Protein AF-A0A3B0PNK1-F1 (afdb_monomer_lite)

Radius of gyration: 45.75 Å; chains: 1; bounding box: 101×75×103 Å

Sequence (282 aa):
MKKIKSFLLSNLAALGIIPIAIAASCSKQPVENNQKDKTDSNKKDTKDPSNDLDTTSPSTPIPGTQGTPGANGSRNNNPEVNGEEVKKFIANKSFDQLFKIKNQTFNNTIETSSISANEFTNKLSSDELKIESLNDIVKVEFANPIKNSDNQSVTLYVKIAGIETPKQFTLTGFKREQVLDIQPPQKQESEFSLYRKMTQVERYKKDIQDYDPILARNSQPRNLGISDAEKAKFDEKANSLNLPTYDRANLLGMTIPKYDSNGTFLGLDIKTDGETPKGPSW

Foldseek 3Di:
DDDDDDDDDDDDDDDDDDDPPDDDDDDDDDDDDDDDDDDDDDDDDDDDDDDDDDDDDDDDDDDDDDDDDDDDDDPPPPPQQQLVVLCVVCVPDALVRFWFKAQPVPRDTDDQLVAWLVRVQVCLVVVRIDIGTPDPSWDWPHKHWDQDPVSFKIWIFTDTRSDPGTDIHIDGNHHDDPPPPPDPPDPDDDPVNVLVPDDPLVVLVVLCVLCVVVLVVQFDFDDQQADPVVQVVQQVVCVVVVHDRPRVCRSQQHWDWHADPVNHTPDTDGRPPDGRDDDDSD

Organism: NCBI:txid53558

pLDDT: mean 74.68, std 25.14, range [28.14, 97.56]

Secondary structure (DSSP, 8-state):
---------------------------------------------------------PPPPPP-------------------HHHHHHHHTT--STTTEEEEETTT--B--GGGS-HHHHHHHHHTTSEEEEESSSS--EEEEEEEE-TTSS-EEEEEEETT-SSPEEEEE--PPPP-----PPPP-PPPHHHHHHHS-HHHHHHHHHHHHHHHHHHH-PPP-----HHHHHHHHHHHHHTTPPPHHHHHHTT--EEEE-TTS-EEEEE---S-PPP-----

Structure (mmCIF, N/CA/C/O backbone):
data_AF-A0A3B0PNK1-F1
#
_entry.id   AF-A0A3B0PNK1-F1
#
loop_
_atom_site.group_PDB
_atom_site.id
_atom_site.type_symbol
_atom_site.label_atom_id
_atom_site.label_alt_id
_atom_site.label_comp_id
_atom_site.label_asym_id
_atom_site.label_entity_id
_atom_site.label_seq_id
_atom_site.pdbx_PDB_ins_code
_atom_site.Cartn_x
_atom_site.Cartn_y
_atom_site.Cartn_z
_atom_site.occupancy
_atom_site.B_iso_or_equiv
_atom_site.auth_seq_id
_atom_site.auth_comp_id
_atom_site.auth_asym_id
_atom_site.auth_atom_id
_atom_site.pdbx_PDB_model_num
ATOM 1 N N . MET A 1 1 ? -39.319 -42.031 34.413 1.00 43.50 1 MET A N 1
ATOM 2 C CA . MET A 1 1 ? -38.344 -42.235 35.509 1.00 43.50 1 MET A CA 1
ATOM 3 C C . MET A 1 1 ? -37.047 -42.790 34.941 1.00 43.50 1 MET A C 1
ATOM 5 O O . MET A 1 1 ? -37.037 -43.945 34.547 1.00 43.50 1 MET A O 1
ATOM 9 N N . LYS A 1 2 ? -35.972 -41.998 34.882 1.00 41.91 2 LYS A N 1
ATOM 10 C CA . LYS A 1 2 ? -34.587 -42.480 34.739 1.00 41.91 2 LYS A CA 1
ATOM 11 C C . LYS A 1 2 ? -33.688 -41.453 35.431 1.00 41.91 2 LYS A C 1
ATOM 13 O O . LYS A 1 2 ? -33.618 -40.307 35.008 1.00 41.91 2 LYS A O 1
ATOM 18 N N . LYS A 1 3 ? -33.126 -41.858 36.573 1.00 48.16 3 LYS A N 1
ATOM 19 C CA . LYS A 1 3 ? -32.236 -41.065 37.428 1.00 48.16 3 LYS A CA 1
ATOM 20 C C . LYS A 1 3 ? -30.844 -41.056 36.799 1.00 48.16 3 LYS A C 1
ATOM 22 O O . LYS A 1 3 ? -30.310 -42.131 36.540 1.00 48.16 3 LYS A O 1
ATOM 27 N N . ILE A 1 4 ? -30.250 -39.881 36.614 1.00 52.12 4 ILE A N 1
ATOM 28 C CA . ILE A 1 4 ? -28.818 -39.746 36.325 1.00 52.12 4 ILE A CA 1
ATOM 29 C C . ILE A 1 4 ? -28.182 -38.996 37.490 1.00 52.12 4 ILE A C 1
ATOM 31 O O . ILE A 1 4 ? -28.721 -38.015 37.999 1.00 52.12 4 ILE A O 1
ATOM 35 N N . LYS A 1 5 ? -27.101 -39.598 37.982 1.00 48.41 5 LYS A N 1
ATOM 36 C CA . LYS A 1 5 ? -26.433 -39.321 39.246 1.00 48.41 5 LYS A CA 1
ATOM 37 C C . LYS A 1 5 ? -25.590 -38.049 39.153 1.00 48.41 5 LYS A C 1
ATOM 39 O O . LYS A 1 5 ? -24.873 -37.843 38.181 1.00 48.41 5 LYS A O 1
ATOM 44 N N . SER A 1 6 ? -25.682 -37.266 40.222 1.00 41.19 6 SER A N 1
ATOM 45 C CA . SER A 1 6 ? -24.782 -36.182 40.608 1.00 41.19 6 SER A CA 1
ATOM 46 C C . SER A 1 6 ? -23.334 -36.676 40.692 1.00 41.19 6 SER A C 1
ATOM 48 O O . SER A 1 6 ? -23.078 -37.722 41.294 1.00 41.19 6 SER A O 1
ATOM 50 N N . PHE A 1 7 ? -22.406 -35.917 40.108 1.00 45.81 7 PHE A N 1
ATOM 51 C CA . PHE A 1 7 ? -20.974 -36.054 40.345 1.00 45.81 7 PHE A CA 1
ATOM 52 C C . PHE A 1 7 ? -20.464 -34.726 40.911 1.00 45.81 7 PHE A C 1
ATOM 54 O O . PHE A 1 7 ? -20.376 -33.718 40.212 1.00 45.81 7 PHE A O 1
ATOM 61 N N . LEU A 1 8 ? -20.212 -34.737 42.218 1.00 45.31 8 LEU A N 1
ATOM 62 C CA . LEU A 1 8 ? -19.552 -33.681 42.975 1.00 45.31 8 LEU A CA 1
ATOM 63 C C . LEU A 1 8 ? -18.050 -33.735 42.689 1.00 45.31 8 LEU A C 1
ATOM 65 O O . LEU A 1 8 ? -17.419 -34.763 42.922 1.00 45.31 8 LEU A O 1
ATOM 69 N N . LEU A 1 9 ? -17.477 -32.619 42.249 1.00 38.88 9 LEU A N 1
ATOM 70 C CA . LEU A 1 9 ? -16.037 -32.375 42.291 1.00 38.88 9 LEU A CA 1
ATOM 71 C C . LEU A 1 9 ? -15.813 -30.992 42.899 1.00 38.88 9 LEU A C 1
ATOM 73 O O . LEU A 1 9 ? -15.791 -29.962 42.234 1.00 38.88 9 LEU A O 1
ATOM 77 N N . SER A 1 10 ? -15.710 -31.011 44.221 1.00 40.81 10 SER A N 1
ATOM 78 C CA . SER A 1 10 ? -15.165 -29.957 45.060 1.00 40.81 10 SER A CA 1
ATOM 79 C C . SER A 1 10 ? -13.664 -29.830 44.805 1.00 40.81 10 SER A C 1
ATOM 81 O O . SER A 1 10 ? -12.918 -30.749 45.139 1.00 40.81 10 SER A O 1
ATOM 83 N N . ASN A 1 11 ? -13.221 -28.692 44.269 1.00 36.81 11 ASN A N 1
ATOM 84 C CA . ASN A 1 11 ? -11.831 -28.263 44.380 1.00 36.81 11 ASN A CA 1
ATOM 85 C C . ASN A 1 11 ? -11.771 -26.928 45.118 1.00 36.81 11 ASN A C 1
ATOM 87 O O . ASN A 1 11 ? -12.209 -25.884 44.642 1.00 36.81 11 ASN A O 1
ATOM 91 N N . LEU A 1 12 ? -11.252 -27.049 46.332 1.00 39.91 12 LEU A N 1
ATOM 92 C CA . LEU A 1 12 ? -10.865 -26.010 47.259 1.00 39.91 12 LEU A CA 1
ATOM 93 C C . LEU A 1 12 ? -9.585 -25.357 46.710 1.00 39.91 12 LEU A C 1
ATOM 95 O O . LEU A 1 12 ? -8.559 -26.024 46.606 1.00 39.91 12 LEU A O 1
ATOM 99 N N . ALA A 1 13 ? -9.621 -24.071 46.375 1.00 43.03 13 ALA A N 1
ATOM 100 C CA . ALA A 1 13 ? -8.411 -23.282 46.161 1.00 43.03 13 ALA A CA 1
ATOM 101 C C . ALA A 1 13 ? -8.551 -21.974 46.939 1.00 43.03 13 ALA A C 1
ATOM 103 O O . ALA A 1 13 ? -9.171 -21.012 46.495 1.00 43.03 13 ALA A O 1
ATOM 104 N N . ALA A 1 14 ? -8.009 -21.992 48.153 1.00 44.31 14 ALA A N 1
ATOM 105 C CA . ALA A 1 14 ? -7.788 -20.808 48.956 1.00 44.31 14 ALA A CA 1
ATOM 106 C C . ALA A 1 14 ? -6.645 -19.997 48.332 1.00 44.31 14 ALA A C 1
ATOM 108 O O . ALA A 1 14 ? -5.516 -20.479 48.262 1.00 44.31 14 ALA A O 1
ATOM 109 N N . LEU A 1 15 ? -6.925 -18.764 47.912 1.00 38.28 15 LEU A N 1
ATOM 110 C CA . LEU A 1 15 ? -5.901 -17.759 47.644 1.00 38.28 15 LEU A CA 1
ATOM 111 C C . LEU A 1 15 ? -6.278 -16.475 48.380 1.00 38.28 15 LEU A C 1
ATOM 113 O O . LEU A 1 15 ? -7.399 -15.979 48.285 1.00 38.28 15 LEU A O 1
ATOM 117 N N . GLY A 1 16 ? -5.334 -16.030 49.205 1.00 36.16 16 GLY A N 1
ATOM 118 C CA . GLY A 1 16 ? -5.503 -14.997 50.213 1.00 36.16 16 GLY A CA 1
ATOM 119 C C . GLY A 1 16 ? -5.800 -13.621 49.631 1.00 36.16 16 GLY A C 1
ATOM 120 O O . GLY A 1 16 ? -5.189 -13.173 48.664 1.00 36.16 16 GLY A O 1
ATOM 121 N N . ILE A 1 17 ? -6.728 -12.939 50.292 1.00 37.03 17 ILE A N 1
ATOM 122 C CA . ILE A 1 17 ? -7.047 -11.532 50.086 1.00 37.03 17 ILE A CA 1
ATOM 123 C C . ILE A 1 17 ? -5.959 -10.711 50.786 1.00 37.03 17 ILE A C 1
ATOM 125 O O . ILE A 1 17 ? -5.853 -10.747 52.011 1.00 37.03 17 ILE A O 1
ATOM 129 N N . ILE A 1 18 ? -5.164 -9.959 50.024 1.00 40.06 18 ILE A N 1
ATOM 130 C CA . ILE A 1 18 ? -4.380 -8.842 50.564 1.00 40.06 18 ILE A CA 1
ATOM 131 C C . ILE A 1 18 ? -5.276 -7.598 50.477 1.00 40.06 18 ILE A C 1
ATOM 133 O O . ILE A 1 18 ? -5.617 -7.188 49.365 1.00 40.06 18 ILE A O 1
ATOM 137 N N . PRO A 1 19 ? -5.678 -6.973 51.596 1.00 41.44 19 PRO A N 1
ATOM 138 C CA . PRO A 1 19 ? -6.368 -5.695 51.540 1.00 41.44 19 PRO A CA 1
ATOM 139 C C . PRO A 1 19 ? -5.357 -4.590 51.210 1.00 41.44 19 PRO A C 1
ATOM 141 O O . PRO A 1 19 ? -4.544 -4.202 52.047 1.00 41.44 19 PRO A O 1
ATOM 144 N N . ILE A 1 20 ? -5.414 -4.057 49.989 1.00 40.38 20 ILE A N 1
ATOM 145 C CA . ILE A 1 20 ? -4.770 -2.780 49.667 1.00 40.38 20 ILE A CA 1
ATOM 146 C C . ILE A 1 20 ? -5.701 -1.677 50.174 1.00 40.38 20 ILE A C 1
ATOM 148 O O . ILE A 1 20 ? -6.676 -1.306 49.523 1.00 40.38 20 ILE A O 1
ATOM 152 N N . ALA A 1 21 ? -5.408 -1.169 51.368 1.00 37.78 21 ALA A N 1
ATOM 153 C CA . ALA A 1 21 ? -5.984 0.072 51.858 1.00 37.78 21 ALA A CA 1
ATOM 154 C C . ALA A 1 21 ? -5.357 1.242 51.083 1.00 37.78 21 ALA A C 1
ATOM 156 O O . ALA A 1 21 ? -4.205 1.606 51.315 1.00 37.78 21 ALA A O 1
ATOM 157 N N . ILE A 1 22 ? -6.104 1.834 50.150 1.00 43.50 22 ILE A N 1
ATOM 158 C CA . ILE A 1 22 ? -5.719 3.102 49.522 1.00 43.50 22 ILE A CA 1
ATOM 159 C C . ILE A 1 22 ? -6.210 4.224 50.439 1.00 43.50 22 ILE A C 1
ATOM 161 O O . ILE A 1 22 ? -7.379 4.606 50.413 1.00 43.50 22 ILE A O 1
ATOM 165 N N . ALA A 1 23 ? -5.310 4.738 51.275 1.00 37.94 23 ALA A N 1
ATOM 166 C CA . ALA A 1 23 ? -5.520 5.995 51.977 1.00 37.94 23 ALA A CA 1
ATOM 167 C C . ALA A 1 23 ? -5.380 7.148 50.970 1.00 37.94 23 ALA A C 1
ATOM 169 O O . ALA A 1 23 ? -4.288 7.442 50.485 1.00 37.94 23 ALA A O 1
ATOM 170 N N . ALA A 1 24 ? -6.493 7.802 50.642 1.00 40.56 24 ALA A N 1
ATOM 171 C CA . ALA A 1 24 ? -6.484 9.063 49.916 1.00 40.56 24 ALA A CA 1
ATOM 172 C C . ALA A 1 24 ? -6.058 10.188 50.874 1.00 40.56 24 ALA A C 1
ATOM 174 O O . ALA A 1 24 ? -6.840 10.611 51.723 1.00 40.56 24 ALA A O 1
ATOM 175 N N . SER A 1 25 ? -4.823 10.677 50.740 1.00 34.12 25 SER A N 1
ATOM 176 C CA . SER A 1 25 ? -4.403 11.947 51.338 1.00 34.12 25 SER A CA 1
ATOM 177 C C . SER A 1 25 ? -4.329 13.006 50.244 1.00 34.12 25 SER A C 1
ATOM 179 O O . SER A 1 25 ? -3.385 13.060 49.457 1.00 34.12 25 SER A O 1
ATOM 181 N N . CYS A 1 26 ? -5.366 13.839 50.171 1.00 41.16 26 CYS A N 1
ATOM 182 C CA . CYS A 1 26 ? -5.331 15.094 49.437 1.00 41.16 26 CYS A CA 1
ATOM 183 C C . CYS A 1 26 ? -4.605 16.142 50.286 1.00 41.16 26 CYS A C 1
ATOM 185 O O . CYS A 1 26 ? -5.224 16.797 51.120 1.00 41.16 26 CYS A O 1
ATOM 187 N N . SER A 1 27 ? -3.318 16.364 50.032 1.00 36.50 27 SER A N 1
ATOM 188 C CA . SER A 1 27 ? -2.653 17.609 50.422 1.00 36.50 27 SER A CA 1
ATOM 189 C C . SER A 1 27 ? -2.421 18.456 49.175 1.00 36.50 27 SER A C 1
ATOM 191 O O . SER A 1 27 ? -1.533 18.184 48.370 1.00 36.50 27 SER A O 1
ATOM 193 N N . LYS A 1 28 ? -3.265 19.482 49.016 1.00 48.97 28 LYS A N 1
ATOM 194 C CA . LYS A 1 28 ? -3.040 20.605 48.103 1.00 48.97 28 LYS A CA 1
ATOM 195 C C . LYS A 1 28 ? -1.733 21.297 48.497 1.00 48.97 28 LYS A C 1
ATOM 197 O O . LYS A 1 28 ? -1.610 21.730 49.640 1.00 48.97 28 LYS A O 1
ATOM 202 N N . GLN A 1 29 ? -0.820 21.483 47.549 1.00 35.66 29 GLN A N 1
ATOM 203 C CA . GLN A 1 29 ? 0.150 22.574 47.613 1.00 35.66 29 GLN A CA 1
ATOM 204 C C . GLN A 1 29 ? 0.141 23.369 46.302 1.00 35.66 29 GLN A C 1
ATOM 206 O O . GLN A 1 29 ? -0.156 22.794 45.251 1.00 35.66 29 GLN A O 1
ATOM 211 N N . PRO A 1 30 ? 0.368 24.694 46.366 1.00 40.59 30 PRO A N 1
ATOM 212 C CA . PRO A 1 30 ? 0.142 25.606 45.259 1.00 40.59 30 PRO A CA 1
ATOM 213 C C . PRO A 1 30 ? 1.340 25.640 44.309 1.00 40.59 30 PRO A C 1
ATOM 215 O O . PRO A 1 30 ? 2.485 25.450 44.709 1.00 40.59 30 PRO A O 1
ATOM 218 N N . VAL A 1 31 ? 1.040 25.930 43.047 1.00 36.94 31 VAL A N 1
ATOM 219 C CA . VAL A 1 31 ? 2.006 26.214 41.987 1.00 36.94 31 VAL A CA 1
ATOM 220 C C . VAL A 1 31 ? 2.605 27.600 42.225 1.00 36.94 31 VAL A C 1
ATOM 222 O O . VAL A 1 31 ? 1.872 28.588 42.235 1.00 36.94 31 VAL A O 1
ATOM 225 N N . GLU A 1 32 ? 3.926 27.673 42.376 1.00 31.42 32 GLU A N 1
ATOM 226 C CA . GLU A 1 32 ? 4.687 28.920 42.346 1.00 31.42 32 GLU A CA 1
ATOM 227 C C . GLU A 1 32 ? 5.563 28.937 41.085 1.00 31.42 32 GLU A C 1
ATOM 229 O O . GLU A 1 32 ? 6.420 28.078 40.873 1.00 31.42 32 GLU A O 1
ATOM 234 N N . ASN A 1 33 ? 5.279 29.903 40.212 1.00 40.22 33 ASN A N 1
ATOM 235 C CA . ASN A 1 33 ? 6.073 30.245 39.036 1.00 40.22 33 ASN A CA 1
ATOM 236 C C . ASN A 1 33 ? 7.412 30.850 39.462 1.00 40.22 33 ASN A C 1
ATOM 238 O O . ASN A 1 33 ? 7.415 31.736 40.309 1.00 40.22 33 ASN A O 1
ATOM 242 N N . ASN A 1 34 ? 8.504 30.514 38.768 1.00 33.06 34 ASN A N 1
ATOM 243 C CA . ASN A 1 34 ? 9.559 31.487 38.471 1.00 33.06 34 ASN A CA 1
ATOM 244 C C . ASN A 1 34 ? 10.405 31.076 37.255 1.00 33.06 34 ASN A C 1
ATOM 246 O O . ASN A 1 34 ? 10.950 29.977 37.182 1.00 33.06 34 ASN A O 1
ATOM 250 N N . GLN A 1 35 ? 10.514 32.017 36.314 1.00 39.00 35 GLN A N 1
ATOM 251 C CA . GLN A 1 35 ? 11.471 32.051 35.209 1.00 39.00 35 GLN A CA 1
ATOM 252 C C . GLN A 1 35 ? 12.915 32.153 35.722 1.00 39.00 35 GLN A C 1
ATOM 254 O O . GLN A 1 35 ? 13.173 32.901 36.666 1.00 39.00 35 GLN A O 1
ATOM 259 N N . LYS A 1 36 ? 13.869 31.556 34.991 1.00 33.34 36 LYS A N 1
ATOM 260 C CA . LYS A 1 36 ? 15.107 32.247 34.582 1.00 33.34 36 LYS A CA 1
ATOM 261 C C . LYS A 1 36 ? 15.896 31.483 33.515 1.00 33.34 36 LYS A C 1
ATOM 263 O O . LYS A 1 36 ? 16.137 30.288 33.635 1.00 33.34 36 LYS A O 1
ATOM 268 N N . ASP A 1 37 ? 16.312 32.256 32.516 1.00 35.06 37 ASP A N 1
ATOM 269 C CA . ASP A 1 37 ? 17.359 31.996 31.528 1.00 35.06 37 ASP A CA 1
ATOM 270 C C . ASP A 1 37 ? 18.631 31.356 32.106 1.00 35.06 37 ASP A C 1
ATOM 272 O O . ASP A 1 37 ? 19.115 31.792 33.155 1.00 35.06 37 ASP A O 1
ATOM 276 N N . LYS A 1 38 ? 19.255 30.451 31.335 1.00 34.12 38 LYS A N 1
ATOM 277 C CA . LYS A 1 38 ? 20.575 30.682 30.704 1.00 34.12 38 LYS A CA 1
ATOM 278 C C . LYS A 1 38 ? 21.088 29.463 29.918 1.00 34.12 38 LYS A C 1
ATOM 280 O O . LYS A 1 38 ? 21.244 28.373 30.452 1.00 34.12 38 LYS A O 1
ATOM 285 N N . THR A 1 39 ? 21.335 29.732 28.641 1.00 29.86 39 THR A N 1
ATOM 286 C CA . THR A 1 39 ? 22.514 29.428 27.812 1.00 29.86 39 THR A CA 1
ATOM 287 C C . THR A 1 39 ? 23.518 28.335 28.227 1.00 29.86 39 THR A C 1
ATOM 289 O O . THR A 1 39 ? 24.185 28.429 29.251 1.00 29.86 39 THR A O 1
ATOM 292 N N . ASP A 1 40 ? 23.717 27.435 27.258 1.00 33.94 40 ASP A N 1
ATOM 293 C CA . ASP A 1 40 ? 24.977 26.964 26.667 1.00 33.94 40 ASP A CA 1
ATOM 294 C C . ASP A 1 40 ? 26.003 26.093 27.420 1.00 33.94 40 ASP A C 1
ATOM 296 O O . ASP A 1 40 ? 26.571 26.437 28.451 1.00 33.94 40 ASP A O 1
ATOM 300 N N . SER A 1 41 ? 26.408 25.075 26.646 1.00 30.09 41 SER A N 1
ATOM 301 C CA . SER A 1 41 ? 27.728 24.440 26.549 1.00 30.09 41 SER A CA 1
ATOM 302 C C . SER A 1 41 ? 28.022 23.173 27.358 1.00 30.09 41 SER A C 1
ATOM 304 O O . SER A 1 41 ? 28.194 23.182 28.571 1.00 30.09 41 SER A O 1
ATOM 306 N N . ASN A 1 42 ? 28.326 22.146 26.558 1.00 30.69 42 ASN A N 1
ATOM 307 C CA . ASN A 1 42 ? 29.463 21.223 26.639 1.00 30.69 42 ASN A CA 1
ATOM 308 C C . ASN A 1 42 ? 29.208 19.746 26.987 1.00 30.69 42 ASN A C 1
ATOM 310 O O . ASN A 1 42 ? 29.084 19.342 28.136 1.00 30.69 42 ASN A O 1
ATOM 314 N N . LYS A 1 43 ? 29.369 18.956 25.914 1.00 32.06 43 LYS A N 1
ATOM 315 C CA . LYS A 1 43 ? 30.435 17.957 25.740 1.00 32.06 43 LYS A CA 1
ATOM 316 C C . LYS A 1 43 ? 30.314 16.670 26.553 1.00 32.06 43 LYS A C 1
ATOM 318 O O . LYS A 1 43 ? 30.644 16.611 27.734 1.00 32.06 43 LYS A O 1
ATOM 323 N N . LYS A 1 44 ? 30.042 15.580 25.831 1.00 31.52 44 LYS A N 1
ATOM 324 C CA . LYS A 1 44 ? 30.615 14.279 26.170 1.00 31.52 44 LYS A CA 1
ATOM 325 C C . LYS A 1 44 ? 30.916 13.471 24.910 1.00 31.52 44 LYS A C 1
ATOM 327 O O . LYS A 1 44 ? 30.021 12.938 24.267 1.00 31.52 44 LYS A O 1
ATOM 332 N N . ASP A 1 45 ? 32.206 13.419 24.596 1.00 36.09 45 ASP A N 1
ATOM 333 C CA . ASP A 1 45 ? 32.826 12.441 23.711 1.00 36.09 45 ASP A CA 1
ATOM 334 C C . ASP A 1 45 ? 32.668 11.032 24.294 1.00 36.09 45 ASP A C 1
ATOM 336 O O . ASP A 1 45 ? 32.906 10.828 25.488 1.00 36.09 45 ASP A O 1
ATOM 340 N N . THR A 1 46 ? 32.374 10.035 23.456 1.00 34.00 46 THR A N 1
ATOM 341 C CA . THR A 1 46 ? 32.878 8.665 23.649 1.00 34.00 46 THR A CA 1
ATOM 342 C C . THR A 1 46 ? 33.006 7.939 22.299 1.00 34.00 46 THR A C 1
ATOM 344 O O . THR A 1 46 ? 32.010 7.568 21.696 1.00 34.00 46 THR A O 1
ATOM 347 N N . LYS A 1 47 ? 34.265 7.817 21.852 1.00 31.36 47 LYS A N 1
ATOM 348 C CA . LYS A 1 47 ? 34.948 6.748 21.085 1.00 31.36 47 LYS A CA 1
ATOM 349 C C . LYS A 1 47 ? 34.127 5.749 20.231 1.00 31.36 47 LYS A C 1
ATOM 351 O O . LYS A 1 47 ? 33.386 4.958 20.799 1.00 31.36 47 LYS A O 1
ATOM 356 N N . ASP A 1 48 ? 34.397 5.781 18.911 1.00 30.19 48 ASP A N 1
ATOM 357 C CA . ASP A 1 48 ? 34.984 4.748 17.996 1.00 30.19 48 ASP A CA 1
ATOM 358 C C . ASP A 1 48 ? 34.631 3.243 18.181 1.00 30.19 48 ASP A C 1
ATOM 360 O O . ASP A 1 48 ? 34.439 2.841 19.328 1.00 30.19 48 ASP A O 1
ATOM 364 N N . PRO A 1 49 ? 34.694 2.346 17.151 1.00 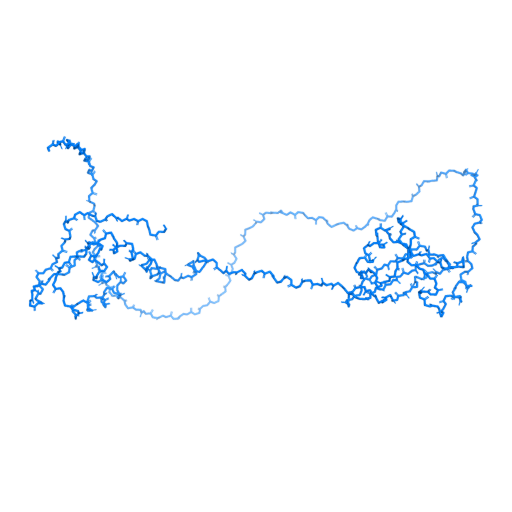40.00 49 PRO A N 1
ATOM 365 C CA . PRO A 1 49 ? 35.395 2.493 15.859 1.00 40.00 49 PRO A CA 1
ATOM 366 C C . PRO A 1 49 ? 34.762 1.832 14.599 1.00 40.00 49 PRO A C 1
ATOM 368 O O . PRO A 1 49 ? 33.760 1.125 14.665 1.00 40.00 49 PRO A O 1
ATOM 371 N N . SER A 1 50 ? 35.486 1.970 13.475 1.00 29.30 50 SER A N 1
ATOM 372 C CA . SER A 1 50 ? 35.596 1.010 12.353 1.00 29.30 50 SER A CA 1
ATOM 373 C C . SER A 1 50 ? 34.587 1.124 11.201 1.00 29.30 50 SER A C 1
ATOM 375 O O . SER A 1 50 ? 33.469 0.625 11.276 1.00 29.30 50 SER A O 1
ATOM 377 N N . ASN A 1 51 ? 35.028 1.653 10.057 1.00 32.03 51 ASN A N 1
ATOM 378 C CA . ASN A 1 51 ? 35.457 0.780 8.957 1.00 32.03 51 ASN A CA 1
ATOM 379 C C . ASN A 1 51 ? 36.043 1.573 7.786 1.00 32.03 51 ASN A C 1
ATOM 381 O O . ASN A 1 51 ? 35.456 2.539 7.301 1.00 32.03 51 ASN A O 1
ATOM 385 N N . ASP A 1 52 ? 37.191 1.069 7.347 1.00 29.94 52 ASP A N 1
ATOM 386 C CA . ASP A 1 52 ? 37.856 1.311 6.077 1.00 29.94 52 ASP A CA 1
ATOM 387 C C . ASP A 1 52 ? 36.897 1.355 4.884 1.00 29.94 52 ASP A C 1
ATOM 389 O O . ASP A 1 52 ? 36.042 0.481 4.725 1.00 29.94 52 ASP A O 1
ATOM 393 N N . LEU A 1 53 ? 37.149 2.290 3.969 1.00 33.19 53 LEU A N 1
ATOM 394 C CA . LEU A 1 53 ? 37.230 1.942 2.555 1.00 33.19 53 LEU A CA 1
ATOM 395 C C . LEU A 1 53 ? 38.157 2.920 1.834 1.00 33.19 53 LEU A C 1
ATOM 397 O O . LEU A 1 53 ? 37.895 4.111 1.678 1.00 33.19 53 LEU A O 1
ATOM 401 N N . ASP A 1 54 ? 39.281 2.319 1.480 1.00 29.62 54 ASP A N 1
ATOM 402 C CA . ASP A 1 54 ? 40.476 2.817 0.836 1.00 29.62 54 ASP A CA 1
ATOM 403 C C . ASP A 1 54 ? 40.186 3.457 -0.530 1.00 29.62 54 ASP A C 1
ATOM 405 O O . ASP A 1 54 ? 39.505 2.899 -1.395 1.00 29.62 54 ASP A O 1
ATOM 409 N N . THR A 1 55 ? 40.728 4.655 -0.710 1.00 29.92 55 THR A N 1
ATOM 410 C CA . THR A 1 55 ? 40.763 5.412 -1.956 1.00 29.92 55 THR A CA 1
ATOM 411 C C . THR A 1 55 ? 42.063 5.106 -2.687 1.00 29.92 55 THR A C 1
ATOM 413 O O . THR A 1 55 ? 43.119 5.581 -2.273 1.00 29.92 55 THR A O 1
ATOM 416 N N . THR A 1 56 ? 42.005 4.423 -3.830 1.00 31.19 56 THR A N 1
ATOM 417 C CA . THR A 1 56 ? 43.134 4.402 -4.773 1.00 31.19 56 THR A CA 1
ATOM 418 C C . THR A 1 56 ? 42.685 4.756 -6.190 1.00 31.19 56 THR A C 1
ATOM 420 O O . THR A 1 56 ? 41.999 4.006 -6.878 1.00 31.19 56 THR A O 1
ATOM 423 N N . SER A 1 57 ? 43.108 5.944 -6.621 1.00 30.08 57 SER A N 1
ATOM 424 C CA . SER A 1 57 ? 43.294 6.308 -8.030 1.00 30.08 57 SER A CA 1
ATOM 425 C C . SER A 1 57 ? 44.775 6.078 -8.415 1.00 30.08 57 SER A C 1
ATOM 427 O O . SER A 1 57 ? 45.589 5.706 -7.572 1.00 30.08 57 SER A O 1
ATOM 429 N N . PRO A 1 58 ? 45.164 6.345 -9.669 1.00 31.58 58 PRO A N 1
ATOM 430 C CA . PRO A 1 58 ? 45.494 5.385 -10.716 1.00 31.58 58 PRO A CA 1
ATOM 431 C C . PRO A 1 58 ? 47.000 5.060 -10.810 1.00 31.58 58 PRO A C 1
ATOM 433 O O . PRO A 1 58 ? 47.854 5.918 -10.593 1.00 31.58 58 PRO A O 1
ATOM 436 N N . SER A 1 59 ? 47.349 3.843 -11.231 1.00 30.83 59 SER A N 1
ATOM 437 C CA . SER A 1 59 ? 48.734 3.482 -11.568 1.00 30.83 59 SER A CA 1
ATOM 438 C C . SER A 1 59 ? 49.030 3.763 -13.044 1.00 30.83 59 SER A C 1
ATOM 440 O O . SER A 1 59 ? 48.355 3.257 -13.939 1.00 30.83 59 SER A O 1
ATOM 442 N N . THR A 1 60 ? 50.058 4.568 -13.291 1.00 33.16 60 THR A N 1
ATOM 443 C CA . THR A 1 60 ? 50.714 4.791 -14.586 1.00 33.16 60 THR A CA 1
ATOM 444 C C . THR A 1 60 ? 51.472 3.541 -15.082 1.00 33.16 60 THR A C 1
ATOM 446 O O . THR A 1 60 ? 51.784 2.650 -14.290 1.00 33.16 60 THR A O 1
ATOM 449 N N . PRO A 1 61 ? 51.755 3.446 -16.398 1.00 32.06 61 PRO A N 1
ATOM 450 C CA . PRO A 1 61 ? 52.113 2.198 -17.074 1.00 32.06 61 PRO A CA 1
ATOM 451 C C . PRO A 1 61 ? 53.584 1.791 -16.897 1.00 32.06 61 PRO A C 1
ATOM 453 O O . PRO A 1 61 ? 54.486 2.627 -16.932 1.00 32.06 61 PRO A O 1
ATOM 456 N N . ILE A 1 62 ? 53.818 0.479 -16.799 1.00 32.97 62 ILE A N 1
ATOM 457 C CA . ILE A 1 62 ? 55.148 -0.146 -16.840 1.00 32.97 62 ILE A CA 1
ATOM 458 C C . ILE A 1 62 ? 55.550 -0.368 -18.314 1.00 32.97 62 ILE A C 1
ATOM 460 O O . ILE A 1 62 ? 54.801 -1.024 -19.043 1.00 32.97 62 ILE A O 1
ATOM 464 N N . PRO A 1 63 ? 56.713 0.126 -18.780 1.00 33.59 63 PRO A N 1
ATOM 465 C CA . PRO A 1 63 ? 57.232 -0.160 -20.111 1.00 33.59 63 PRO A CA 1
ATOM 466 C C . PRO A 1 63 ? 58.106 -1.424 -20.150 1.00 33.59 63 PRO A C 1
ATOM 468 O O . PRO A 1 63 ? 59.017 -1.586 -19.344 1.00 33.59 63 PRO A O 1
ATOM 471 N N . GLY A 1 64 ? 57.902 -2.232 -21.197 1.00 28.14 64 GLY A N 1
ATOM 472 C CA . GLY A 1 64 ? 58.967 -2.992 -21.856 1.00 28.14 64 GLY A CA 1
ATOM 473 C C . GLY A 1 64 ? 58.988 -4.504 -21.631 1.00 28.14 64 GLY A C 1
ATOM 474 O O . GLY A 1 64 ? 59.472 -4.988 -20.615 1.00 28.14 64 GLY A O 1
ATOM 475 N N . THR A 1 65 ? 58.642 -5.267 -22.671 1.00 31.19 65 THR A N 1
ATOM 476 C CA . THR A 1 65 ? 59.458 -6.433 -23.054 1.00 31.19 65 THR A CA 1
ATOM 477 C C . THR A 1 65 ? 59.355 -6.673 -24.561 1.00 31.19 65 THR A C 1
ATOM 479 O O . THR A 1 65 ? 58.276 -6.893 -25.105 1.00 31.19 65 THR A O 1
ATOM 482 N N . GLN A 1 66 ? 60.501 -6.570 -25.235 1.00 33.16 66 GLN A N 1
ATOM 483 C CA . GLN A 1 66 ? 60.699 -6.897 -26.644 1.00 33.16 66 GLN A CA 1
ATOM 484 C C . GLN A 1 66 ? 60.590 -8.413 -26.854 1.00 33.16 66 GLN A C 1
ATOM 486 O O . GLN A 1 66 ? 61.273 -9.184 -26.184 1.00 33.16 66 GLN A O 1
ATOM 491 N N . GLY A 1 67 ? 59.778 -8.813 -27.831 1.00 33.44 67 GLY A N 1
ATOM 492 C CA . GLY A 1 67 ? 59.744 -10.147 -28.425 1.00 33.44 67 GLY A CA 1
ATOM 493 C C . GLY A 1 67 ? 59.816 -10.019 -29.949 1.00 33.44 67 GLY A C 1
ATOM 494 O O . GLY A 1 67 ? 59.211 -9.126 -30.532 1.00 33.44 67 GLY A O 1
ATOM 495 N N . THR A 1 68 ? 60.635 -10.864 -30.555 1.00 32.62 68 THR A N 1
ATOM 496 C CA . THR A 1 68 ? 61.205 -10.837 -31.910 1.00 32.62 68 THR A CA 1
ATOM 497 C C . THR A 1 68 ? 60.220 -11.055 -33.079 1.00 32.62 68 THR A C 1
ATOM 499 O O . THR A 1 68 ? 59.102 -11.527 -32.880 1.00 32.62 68 THR A O 1
ATOM 502 N N . PRO A 1 69 ? 60.634 -10.718 -34.324 1.00 37.06 69 PRO A N 1
ATOM 503 C CA . PRO A 1 69 ? 59.763 -10.638 -35.495 1.00 37.06 69 PRO A CA 1
ATOM 504 C C . PRO A 1 69 ? 59.534 -12.003 -36.162 1.00 37.06 69 PRO A C 1
ATOM 506 O O . PRO A 1 69 ? 60.481 -12.695 -36.532 1.00 37.06 69 PRO A O 1
ATOM 509 N N . GLY A 1 70 ? 58.265 -12.349 -36.379 1.00 32.69 70 GLY A N 1
ATOM 510 C CA . GLY A 1 70 ? 57.832 -13.496 -37.176 1.00 32.69 70 GLY A CA 1
ATOM 511 C C . GLY A 1 70 ? 56.864 -13.049 -38.265 1.00 32.69 70 GLY A C 1
ATOM 512 O O . GLY A 1 70 ? 55.691 -12.805 -38.006 1.00 32.69 70 GLY A O 1
ATOM 513 N N . ALA A 1 71 ? 57.379 -12.914 -39.484 1.00 36.97 71 ALA A N 1
ATOM 514 C CA . ALA A 1 71 ? 56.610 -12.655 -40.689 1.00 36.97 71 ALA A CA 1
ATOM 515 C C . ALA A 1 71 ? 55.945 -13.945 -41.190 1.00 36.97 71 ALA A C 1
ATOM 517 O O . ALA A 1 71 ? 56.651 -14.898 -41.507 1.00 36.97 71 ALA A O 1
ATOM 518 N N . ASN A 1 72 ? 54.615 -13.961 -41.308 1.00 35.97 72 ASN A N 1
ATOM 519 C CA . ASN A 1 72 ? 53.904 -14.339 -42.536 1.00 35.97 72 ASN A CA 1
ATOM 520 C C . ASN A 1 72 ? 52.389 -14.355 -42.319 1.00 35.97 72 ASN A C 1
ATOM 522 O O . ASN A 1 72 ? 51.901 -14.956 -41.368 1.00 35.97 72 ASN A O 1
ATOM 526 N N . GLY A 1 73 ? 51.658 -13.811 -43.293 1.00 32.41 73 GLY A N 1
ATOM 527 C CA . GLY A 1 73 ? 50.317 -14.297 -43.607 1.00 32.41 73 GLY A CA 1
ATOM 528 C C . GLY A 1 73 ? 49.198 -13.267 -43.532 1.00 32.41 73 GLY A C 1
ATOM 529 O O . GLY A 1 73 ? 48.687 -12.964 -42.466 1.00 32.41 73 GLY A O 1
ATOM 530 N N . SER A 1 74 ? 48.732 -12.873 -44.715 1.00 34.44 74 SER A N 1
ATOM 531 C CA . SER A 1 74 ? 47.411 -12.296 -44.979 1.00 34.44 74 SER A CA 1
ATOM 532 C C . SER A 1 74 ? 47.205 -10.815 -44.641 1.00 34.44 74 SER A C 1
ATOM 534 O O . SER A 1 74 ? 46.474 -10.436 -43.727 1.00 34.44 74 SER A O 1
ATOM 536 N N . ARG A 1 75 ? 47.754 -9.941 -45.499 1.00 37.28 75 ARG A N 1
ATOM 537 C CA . ARG A 1 75 ? 47.065 -8.682 -45.814 1.00 37.28 75 ARG A CA 1
ATOM 538 C C . ARG A 1 75 ? 45.744 -9.045 -46.490 1.00 37.28 75 ARG A C 1
ATOM 540 O O . ARG A 1 75 ? 45.706 -9.287 -47.694 1.00 37.28 75 ARG A O 1
ATOM 547 N N . ASN A 1 76 ? 44.667 -9.074 -45.712 1.00 36.19 76 ASN A N 1
ATOM 548 C CA . ASN A 1 76 ? 43.338 -8.859 -46.262 1.00 36.19 76 ASN A CA 1
ATOM 549 C C . ASN A 1 76 ? 43.350 -7.460 -46.882 1.00 36.19 76 ASN A C 1
ATOM 551 O O . ASN A 1 76 ? 43.259 -6.462 -46.172 1.00 36.19 76 ASN A O 1
ATOM 555 N N . ASN A 1 77 ? 43.490 -7.392 -48.206 1.00 39.47 77 ASN A N 1
ATOM 556 C CA . ASN A 1 77 ? 43.176 -6.200 -48.983 1.00 39.47 77 ASN A CA 1
ATOM 557 C C . ASN A 1 77 ? 41.656 -6.004 -48.933 1.00 39.47 77 ASN A C 1
ATOM 559 O O . ASN A 1 77 ? 40.949 -6.254 -49.906 1.00 39.47 77 ASN A O 1
ATOM 563 N N . ASN A 1 78 ? 41.135 -5.620 -47.769 1.00 48.16 78 ASN A N 1
ATOM 564 C CA . ASN A 1 78 ? 39.828 -5.000 -47.704 1.00 48.16 78 ASN A CA 1
ATOM 565 C C . ASN A 1 78 ? 40.045 -3.605 -48.309 1.00 48.16 78 ASN A C 1
ATOM 567 O O . ASN A 1 78 ? 40.889 -2.878 -47.778 1.00 48.16 78 ASN A O 1
ATOM 571 N N . PRO A 1 79 ? 39.418 -3.255 -49.447 1.00 55.56 79 PRO A N 1
ATOM 572 C CA . PRO A 1 79 ? 39.617 -1.949 -50.058 1.00 55.56 79 PRO A CA 1
ATOM 573 C C . PRO A 1 7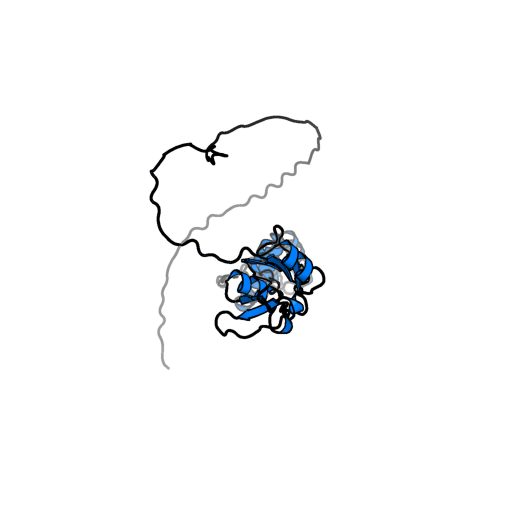9 ? 39.330 -0.880 -49.007 1.00 55.56 79 PRO A C 1
ATOM 575 O O . PRO A 1 79 ? 38.268 -0.887 -48.379 1.00 55.56 79 PRO A O 1
ATOM 578 N N . GLU A 1 80 ? 40.320 -0.024 -48.769 1.00 63.22 80 GLU A N 1
ATOM 579 C CA . GLU A 1 80 ? 40.213 1.088 -47.838 1.00 63.22 80 GLU A CA 1
ATOM 580 C C . GLU A 1 80 ? 39.025 1.946 -48.279 1.00 63.22 80 GLU A C 1
ATOM 582 O O . GLU A 1 80 ? 38.974 2.444 -49.405 1.00 63.22 80 GLU A O 1
ATOM 587 N N . VAL A 1 81 ? 38.001 2.014 -47.429 1.00 71.00 81 VAL A N 1
ATOM 588 C CA . VAL A 1 81 ? 36.774 2.747 -47.732 1.00 71.00 81 VAL A CA 1
ATOM 589 C C . VAL A 1 81 ? 37.138 4.229 -47.811 1.00 71.00 81 VAL A C 1
ATOM 591 O O . VAL A 1 81 ? 37.560 4.814 -46.815 1.00 71.00 81 VAL A O 1
ATOM 594 N N . ASN A 1 82 ? 36.983 4.840 -48.988 1.00 84.06 82 ASN A N 1
ATOM 595 C CA . ASN A 1 82 ? 37.277 6.255 -49.192 1.00 84.06 82 ASN A CA 1
ATOM 596 C C . ASN A 1 82 ? 36.293 7.121 -48.387 1.00 84.06 82 ASN A C 1
ATOM 598 O O . ASN A 1 82 ? 35.160 7.366 -48.810 1.00 84.06 82 ASN A O 1
ATOM 602 N N . GLY A 1 83 ? 36.731 7.591 -47.217 1.00 86.19 83 GLY A N 1
ATOM 603 C CA . GLY A 1 83 ? 35.892 8.335 -46.280 1.00 86.19 83 GLY A CA 1
ATOM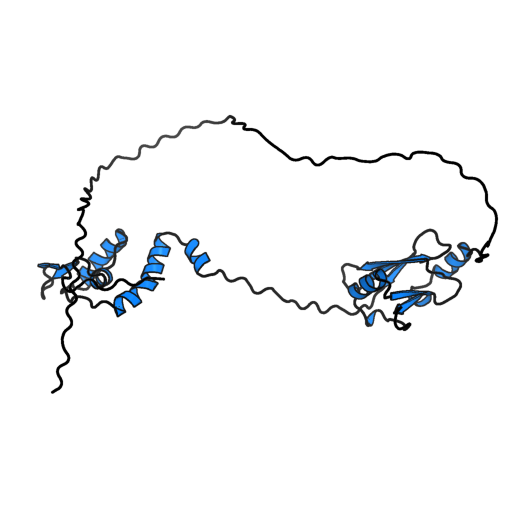 604 C C . GLY A 1 83 ? 35.234 9.581 -46.880 1.00 86.19 83 GLY A C 1
ATOM 605 O O . GLY A 1 83 ? 34.094 9.891 -46.540 1.00 86.19 83 GLY A O 1
ATOM 606 N N . GLU A 1 84 ? 35.888 10.270 -47.819 1.00 88.56 84 GLU A N 1
ATOM 607 C CA . GLU A 1 84 ? 35.331 11.469 -48.465 1.00 88.56 84 GLU A CA 1
ATOM 608 C C . GLU A 1 84 ? 34.169 11.147 -49.414 1.00 88.56 84 GLU A C 1
ATOM 610 O O . GLU A 1 84 ? 33.203 11.910 -49.511 1.00 88.56 84 GLU A O 1
ATOM 615 N N . GLU A 1 85 ? 34.220 9.997 -50.084 1.00 89.50 85 GLU A N 1
ATOM 616 C CA . GLU A 1 85 ? 33.126 9.518 -50.929 1.00 89.50 85 GLU A CA 1
ATOM 617 C C . GLU A 1 85 ? 31.915 9.115 -50.078 1.00 89.50 85 GLU A C 1
ATOM 619 O O . GLU A 1 85 ? 30.789 9.541 -50.356 1.00 89.50 85 GLU A O 1
ATOM 624 N N . VAL A 1 86 ? 32.152 8.396 -48.975 1.00 91.12 86 VAL A N 1
ATOM 625 C CA . VAL A 1 86 ? 31.095 8.013 -48.027 1.00 91.12 86 VAL A CA 1
ATOM 626 C C . VAL A 1 86 ? 30.452 9.248 -47.394 1.00 91.12 86 VAL A C 1
ATOM 628 O O . VAL A 1 86 ? 29.223 9.337 -47.364 1.00 91.12 86 VAL A O 1
ATOM 631 N N . LYS A 1 87 ? 31.242 10.243 -46.954 1.00 91.44 87 LYS A N 1
ATOM 632 C CA . LYS A 1 87 ? 30.728 11.516 -46.405 1.00 91.44 87 LYS A CA 1
ATOM 633 C C . LYS A 1 87 ? 29.781 12.208 -47.382 1.00 91.44 87 LYS A C 1
ATOM 635 O O . LYS A 1 87 ? 28.675 12.591 -46.995 1.00 91.44 87 LYS A O 1
ATOM 640 N N . LYS A 1 88 ? 30.191 12.344 -48.649 1.00 91.75 88 LYS A N 1
ATOM 641 C CA . LYS A 1 88 ? 29.368 12.965 -49.700 1.00 91.75 88 LYS A CA 1
ATOM 642 C C . LYS A 1 88 ? 28.090 12.173 -49.958 1.00 91.75 88 LYS A C 1
ATOM 644 O O . LYS A 1 88 ? 27.024 12.773 -50.075 1.00 91.75 88 LYS A O 1
ATOM 649 N N . PHE A 1 89 ? 28.178 10.843 -49.996 1.00 91.94 89 PHE A N 1
ATOM 650 C CA . PHE A 1 89 ? 27.026 9.979 -50.238 1.00 91.94 89 PHE A CA 1
ATOM 651 C C . PHE A 1 89 ? 25.961 10.097 -49.137 1.00 91.94 89 PHE A C 1
ATOM 653 O O . PHE A 1 89 ? 24.769 10.166 -49.441 1.00 91.94 89 PHE A O 1
ATOM 660 N N . ILE A 1 90 ? 26.368 10.149 -47.863 1.00 93.00 90 ILE A N 1
ATOM 661 C CA . ILE A 1 90 ? 25.429 10.142 -46.731 1.00 93.00 90 ILE A CA 1
ATOM 662 C C . ILE A 1 90 ? 24.876 11.523 -46.363 1.00 93.00 90 ILE A C 1
ATOM 664 O O . ILE A 1 90 ? 23.895 11.572 -45.622 1.00 93.00 90 ILE A O 1
ATOM 668 N N . ALA A 1 91 ? 25.493 12.630 -46.799 1.00 90.62 91 ALA A N 1
ATOM 669 C CA . ALA A 1 91 ? 25.236 13.983 -46.283 1.00 90.62 91 ALA A CA 1
ATOM 670 C C . ALA A 1 91 ? 23.743 14.356 -46.229 1.00 90.62 91 ALA A C 1
ATOM 672 O O . ALA A 1 91 ? 23.270 14.805 -45.188 1.00 90.62 91 ALA A O 1
ATOM 673 N N . ASN A 1 92 ? 22.993 14.049 -47.291 1.00 90.62 92 ASN A N 1
ATOM 674 C CA . ASN A 1 92 ? 21.582 14.427 -47.447 1.00 90.62 92 ASN A CA 1
ATOM 675 C C . ASN A 1 92 ? 20.622 13.230 -47.448 1.00 90.62 92 ASN A C 1
ATOM 677 O O . ASN A 1 92 ? 19.513 13.326 -47.971 1.00 90.62 92 ASN A O 1
ATOM 681 N N . LYS A 1 93 ? 21.054 12.081 -46.919 1.00 94.38 93 LYS A N 1
ATOM 682 C CA . LYS A 1 93 ? 20.222 10.879 -46.849 1.00 94.38 93 LYS A CA 1
ATOM 683 C C . LYS A 1 93 ? 19.680 10.672 -45.438 1.00 94.38 93 LYS A C 1
ATOM 685 O O . LYS A 1 93 ? 20.406 10.808 -44.450 1.00 94.38 93 LYS A O 1
ATOM 690 N N . SER A 1 94 ? 18.399 10.334 -45.375 1.00 94.75 94 SER A N 1
ATOM 691 C CA . SER A 1 94 ? 17.717 9.867 -44.167 1.00 94.75 94 SER A CA 1
ATOM 692 C C . SER A 1 94 ? 18.151 8.444 -43.802 1.00 94.75 94 SER A C 1
ATOM 694 O O . SER A 1 94 ? 18.820 7.766 -44.585 1.00 94.75 94 SER A O 1
ATOM 696 N N . PHE A 1 95 ? 17.767 7.991 -42.607 1.00 95.75 95 PHE A N 1
ATOM 697 C CA . PHE A 1 95 ? 18.073 6.639 -42.146 1.00 95.75 95 PHE A CA 1
ATOM 698 C C . PHE A 1 95 ? 17.519 5.571 -43.102 1.00 95.75 95 PHE A C 1
ATOM 700 O O . PHE A 1 95 ? 18.288 4.740 -43.572 1.00 95.75 95 PHE A O 1
ATOM 707 N N . ASP A 1 96 ? 16.241 5.662 -43.480 1.00 94.94 96 ASP A N 1
ATOM 708 C CA . ASP A 1 96 ? 15.565 4.665 -44.330 1.00 94.94 96 ASP A CA 1
ATOM 709 C C . ASP A 1 96 ? 16.117 4.614 -45.766 1.00 94.94 96 ASP A C 1
ATOM 711 O O . ASP A 1 96 ? 15.927 3.643 -46.492 1.00 94.94 96 ASP A O 1
ATOM 715 N N . GLN A 1 97 ? 16.832 5.658 -46.197 1.00 95.50 97 GLN A N 1
ATOM 716 C CA . GLN A 1 97 ? 17.533 5.686 -47.487 1.00 95.50 97 GLN A CA 1
ATOM 717 C C . GLN A 1 97 ? 18.917 5.028 -47.438 1.00 95.50 97 GLN A C 1
ATOM 719 O O . GLN A 1 97 ? 19.528 4.799 -48.486 1.00 95.50 97 GLN A O 1
ATOM 724 N N . LEU A 1 98 ? 19.448 4.789 -46.241 1.00 95.81 98 LEU A N 1
ATOM 725 C CA . LEU A 1 98 ? 20.793 4.264 -46.013 1.00 95.81 98 LEU A CA 1
ATOM 726 C C . LEU A 1 98 ? 20.769 2.854 -45.436 1.00 95.81 98 LEU A C 1
ATOM 728 O O . LEU A 1 98 ? 21.627 2.039 -45.781 1.00 95.81 98 LEU A O 1
ATOM 732 N N . PHE A 1 99 ? 19.800 2.576 -44.573 1.00 97.12 99 PHE A N 1
ATOM 733 C CA . PHE A 1 99 ? 19.785 1.417 -43.705 1.00 97.12 99 PHE A CA 1
ATOM 734 C C . PHE A 1 99 ? 18.398 0.793 -43.628 1.00 97.12 99 PHE A C 1
ATOM 736 O O . PHE A 1 99 ? 17.382 1.417 -43.919 1.00 97.12 99 PHE A O 1
ATOM 743 N N . LYS A 1 100 ? 18.375 -0.453 -43.170 1.00 96.50 100 LYS A N 1
ATOM 744 C CA . LYS A 1 100 ? 17.178 -1.156 -42.715 1.00 96.50 100 LYS A CA 1
ATOM 745 C C . LYS A 1 100 ? 17.476 -1.865 -41.403 1.00 96.50 100 LYS A C 1
ATOM 747 O O . LYS A 1 100 ? 18.610 -2.278 -41.146 1.00 96.50 100 LYS A O 1
ATOM 752 N N . ILE A 1 101 ? 16.444 -2.038 -40.592 1.00 97.38 101 ILE A N 1
ATOM 753 C CA . ILE A 1 101 ? 16.521 -2.789 -39.342 1.00 97.38 101 ILE A CA 1
ATOM 754 C C . ILE A 1 101 ? 16.149 -4.232 -39.658 1.00 97.38 101 ILE A C 1
ATOM 756 O O . ILE A 1 101 ? 15.094 -4.485 -40.236 1.00 97.38 101 ILE A O 1
ATOM 760 N N . LYS A 1 102 ? 16.999 -5.185 -39.285 1.00 96.50 102 LYS A N 1
ATOM 761 C CA . LYS A 1 102 ? 16.727 -6.613 -39.451 1.00 96.50 102 LYS A CA 1
ATOM 762 C C . LYS A 1 102 ? 16.697 -7.332 -38.123 1.00 96.50 102 LYS A C 1
ATOM 764 O O . LYS A 1 102 ? 17.544 -7.085 -37.273 1.00 96.50 102 LYS A O 1
ATOM 769 N N . ASN A 1 103 ? 15.788 -8.287 -37.996 1.00 95.88 103 ASN A N 1
ATOM 770 C CA . ASN A 1 103 ? 15.892 -9.305 -36.963 1.00 95.88 103 ASN A CA 1
ATOM 771 C C . ASN A 1 103 ? 17.013 -10.288 -37.331 1.00 95.88 103 ASN A C 1
ATOM 773 O O . ASN A 1 103 ? 17.034 -10.802 -38.451 1.00 95.88 103 ASN A O 1
ATOM 777 N N . GLN A 1 104 ? 17.951 -10.538 -36.419 1.00 92.44 104 GLN A N 1
ATOM 778 C CA . GLN A 1 104 ? 19.082 -11.424 -36.699 1.00 92.44 104 GLN A CA 1
ATOM 779 C C . GLN A 1 104 ? 18.656 -12.893 -36.824 1.00 92.44 104 GLN A C 1
ATOM 781 O O . GLN A 1 104 ? 19.158 -13.599 -37.695 1.00 92.44 104 GLN A O 1
ATOM 786 N N . THR A 1 105 ? 17.693 -13.337 -36.013 1.00 92.12 105 THR A N 1
ATOM 787 C CA . THR A 1 105 ? 17.205 -14.723 -35.993 1.00 92.12 105 THR A CA 1
ATOM 788 C C . THR A 1 105 ? 16.402 -15.076 -37.244 1.00 92.12 105 THR A C 1
ATOM 790 O O . THR A 1 105 ? 16.602 -16.135 -37.832 1.00 92.12 105 THR A O 1
ATOM 793 N N . PHE A 1 106 ? 15.495 -14.193 -37.667 1.00 92.38 106 PHE A N 1
ATOM 794 C CA . PHE A 1 106 ? 14.546 -14.466 -38.754 1.00 92.38 106 PHE A CA 1
ATOM 795 C C . PHE A 1 106 ? 14.916 -13.791 -40.084 1.00 92.38 106 PHE A C 1
ATOM 797 O O . PHE A 1 106 ? 14.275 -14.044 -41.103 1.00 92.38 106 PHE A O 1
ATOM 804 N N . ASN A 1 107 ? 15.947 -12.936 -40.096 1.00 92.19 107 ASN A N 1
ATOM 805 C CA . ASN A 1 107 ? 16.453 -12.198 -41.263 1.00 92.19 107 ASN A CA 1
ATOM 806 C C . ASN A 1 107 ? 15.390 -11.367 -42.019 1.00 92.19 107 ASN A C 1
ATOM 808 O O . ASN A 1 107 ? 15.582 -11.009 -43.184 1.00 92.19 107 ASN A O 1
ATOM 812 N N . ASN A 1 108 ? 14.281 -11.023 -41.363 1.00 94.00 108 ASN A N 1
ATOM 813 C CA . ASN A 1 108 ? 13.247 -10.142 -41.895 1.00 94.00 108 ASN A CA 1
ATOM 814 C C . ASN A 1 108 ? 13.482 -8.685 -41.473 1.00 94.00 108 ASN A C 1
ATOM 816 O O . ASN A 1 108 ? 14.111 -8.407 -40.449 1.00 94.00 108 ASN A O 1
ATOM 820 N N . THR A 1 109 ? 12.965 -7.756 -42.277 1.00 96.12 109 THR A N 1
ATOM 821 C CA . THR A 1 109 ? 12.973 -6.323 -41.961 1.00 96.12 109 THR A CA 1
ATOM 822 C C . THR A 1 109 ? 11.952 -6.021 -40.865 1.00 96.12 109 THR A C 1
ATOM 824 O O . THR A 1 109 ? 10.842 -6.553 -40.888 1.00 96.12 109 THR A O 1
ATOM 827 N N . ILE A 1 110 ? 12.334 -5.170 -39.915 1.00 95.88 110 ILE A N 1
ATOM 828 C CA . ILE A 1 110 ? 11.485 -4.700 -38.821 1.00 95.88 110 ILE A CA 1
ATOM 829 C C . ILE A 1 110 ? 11.151 -3.230 -39.056 1.00 95.88 110 ILE A C 1
ATOM 831 O O . ILE A 1 110 ? 12.043 -2.388 -39.124 1.00 95.88 110 ILE A O 1
ATOM 835 N N . GLU A 1 111 ? 9.859 -2.934 -39.139 1.00 95.75 111 GLU A N 1
ATOM 836 C CA . GLU A 1 111 ? 9.346 -1.565 -39.163 1.00 95.75 111 GLU A CA 1
ATOM 837 C C . GLU A 1 111 ? 9.286 -1.013 -37.736 1.00 95.75 111 GLU A C 1
ATOM 839 O O . GLU A 1 111 ? 8.878 -1.729 -36.813 1.00 95.75 111 GLU A O 1
ATOM 844 N N . THR A 1 112 ? 9.624 0.264 -37.534 1.00 94.44 112 THR A N 1
ATOM 845 C CA . THR A 1 112 ? 9.565 0.893 -36.198 1.00 94.44 112 THR A CA 1
ATOM 846 C C . THR A 1 112 ? 8.161 0.810 -35.596 1.00 94.44 112 THR A C 1
ATOM 848 O O . THR A 1 112 ? 8.019 0.554 -34.406 1.00 94.44 112 THR A O 1
ATOM 851 N N . SER A 1 113 ? 7.114 0.878 -36.419 1.00 94.38 113 SER A N 1
ATOM 852 C CA . SER A 1 113 ? 5.706 0.756 -36.007 1.00 94.38 113 SER A CA 1
ATOM 853 C C . SER A 1 113 ? 5.312 -0.598 -35.412 1.00 94.38 113 SER A C 1
ATOM 855 O O . SER A 1 113 ? 4.271 -0.702 -34.759 1.00 94.38 113 SER A O 1
ATOM 857 N N . SER A 1 114 ? 6.131 -1.636 -35.598 1.00 94.12 114 SER A N 1
ATOM 858 C CA . SER A 1 114 ? 5.872 -2.982 -35.074 1.00 94.12 114 SER A CA 1
ATOM 859 C C . SER A 1 114 ? 6.406 -3.211 -33.656 1.00 94.12 114 SER A C 1
ATOM 861 O O . SER A 1 114 ? 5.994 -4.165 -32.995 1.00 94.12 114 SER A O 1
ATOM 863 N N . ILE A 1 115 ? 7.280 -2.328 -33.171 1.00 95.12 115 ILE A N 1
ATOM 864 C CA . ILE A 1 115 ? 8.071 -2.504 -31.951 1.00 95.12 115 ILE A CA 1
ATOM 865 C C . ILE A 1 115 ? 8.037 -1.228 -31.103 1.00 95.12 115 ILE A C 1
ATOM 867 O O . ILE A 1 115 ? 7.903 -0.128 -31.638 1.00 95.12 115 ILE A O 1
ATOM 871 N N . SER A 1 116 ? 8.125 -1.335 -29.775 1.00 95.00 116 SER A N 1
ATOM 872 C CA . SER A 1 116 ? 8.248 -0.130 -28.944 1.00 95.00 116 SER A CA 1
ATOM 873 C C . SER A 1 116 ? 9.661 0.453 -29.002 1.00 95.00 116 SER A C 1
ATOM 875 O O . SER A 1 116 ? 10.626 -0.247 -29.309 1.00 95.00 116 SER A O 1
ATOM 877 N N . ALA A 1 117 ? 9.812 1.736 -28.662 1.00 95.38 117 ALA A N 1
ATOM 878 C CA . ALA A 1 117 ? 11.131 2.369 -28.581 1.00 95.38 117 ALA A CA 1
ATOM 879 C C . ALA A 1 117 ? 12.053 1.642 -27.581 1.00 95.38 117 ALA A C 1
ATOM 881 O O . ALA A 1 117 ? 13.246 1.489 -27.831 1.00 95.38 117 ALA A O 1
ATOM 882 N N . ASN A 1 118 ? 11.482 1.156 -26.475 1.00 94.62 118 ASN A N 1
ATOM 883 C CA . ASN A 1 118 ? 12.187 0.436 -25.416 1.00 94.62 118 ASN A CA 1
ATOM 884 C C . ASN A 1 118 ? 12.596 -0.978 -25.863 1.00 94.62 118 ASN A C 1
ATOM 886 O O . ASN A 1 118 ? 13.716 -1.426 -25.623 1.00 94.62 118 ASN A O 1
ATOM 890 N N . GLU A 1 119 ? 11.698 -1.687 -26.548 1.00 95.06 119 GLU A N 1
ATOM 891 C CA . GLU A 1 119 ? 11.990 -3.008 -27.096 1.00 95.06 119 GLU A CA 1
ATOM 892 C C . GLU A 1 119 ? 13.054 -2.911 -28.200 1.00 95.06 119 GLU A C 1
ATOM 894 O O . GLU A 1 119 ? 13.980 -3.717 -28.220 1.00 95.06 119 GLU A O 1
ATOM 899 N N . PHE A 1 120 ? 12.998 -1.883 -29.055 1.00 97.00 120 PHE A N 1
ATOM 900 C CA . PHE A 1 120 ? 14.031 -1.616 -30.058 1.00 97.00 120 PHE A CA 1
ATOM 901 C C . PHE A 1 120 ? 15.405 -1.376 -29.423 1.00 97.00 120 PHE A C 1
ATOM 903 O O . PHE A 1 120 ? 16.380 -1.995 -29.847 1.00 97.00 120 PHE A O 1
ATOM 910 N N . THR A 1 121 ? 15.499 -0.519 -28.397 1.00 96.38 121 THR A N 1
ATOM 911 C CA . THR A 1 121 ? 16.783 -0.241 -27.733 1.00 96.38 121 THR A CA 1
ATOM 912 C C . THR A 1 121 ? 17.365 -1.486 -27.075 1.00 96.38 121 THR A C 1
ATOM 914 O O . THR A 1 121 ? 18.565 -1.731 -27.196 1.00 96.38 121 THR A O 1
ATOM 917 N N . ASN A 1 122 ? 16.519 -2.298 -26.436 1.00 96.06 122 ASN A N 1
ATOM 918 C CA . ASN A 1 122 ? 16.951 -3.525 -25.774 1.00 96.06 122 ASN A CA 1
ATOM 919 C C . ASN A 1 122 ? 17.422 -4.560 -26.796 1.00 96.06 122 ASN A C 1
ATOM 921 O O . ASN A 1 122 ? 18.531 -5.066 -26.669 1.00 96.06 122 ASN A O 1
ATOM 925 N N . LYS A 1 123 ? 16.623 -4.809 -27.841 1.00 96.75 123 LYS A N 1
ATOM 926 C CA . LYS A 1 123 ? 16.931 -5.814 -28.863 1.00 96.75 123 LYS A CA 1
ATOM 927 C C . LYS A 1 123 ? 18.122 -5.452 -29.742 1.00 96.75 123 LYS A C 1
ATOM 929 O O . LYS A 1 123 ? 18.826 -6.338 -30.209 1.00 96.75 123 LYS A O 1
ATOM 934 N N . LEU A 1 124 ? 18.356 -4.166 -30.001 1.00 96.19 124 LEU A N 1
ATOM 935 C CA . LEU A 1 124 ? 19.564 -3.745 -30.709 1.00 96.19 124 LEU A CA 1
ATOM 936 C C . LEU A 1 124 ? 20.810 -3.871 -29.816 1.00 96.19 124 LEU A C 1
ATOM 938 O O . LEU A 1 124 ? 21.869 -4.210 -30.324 1.00 96.19 124 LEU A O 1
ATOM 942 N N . SER A 1 125 ? 20.684 -3.654 -28.502 1.00 94.44 125 SER A N 1
ATOM 943 C CA . SER A 1 125 ? 21.797 -3.820 -27.549 1.00 94.44 125 SER A CA 1
ATOM 944 C C . SER A 1 125 ? 22.098 -5.287 -27.211 1.00 94.44 125 SER A C 1
ATOM 946 O O . SER A 1 125 ? 23.209 -5.591 -26.790 1.00 94.44 125 SER A O 1
ATOM 948 N N . SER A 1 126 ? 21.122 -6.190 -27.368 1.00 94.81 126 SER A N 1
ATOM 949 C CA . SER A 1 126 ? 21.275 -7.642 -27.186 1.00 94.81 126 SER A CA 1
ATOM 950 C C . SER A 1 126 ? 21.627 -8.391 -28.477 1.00 94.81 126 SER A C 1
ATOM 952 O O . SER A 1 126 ? 21.577 -9.619 -28.492 1.00 94.81 126 SER A O 1
ATOM 954 N N . ASP A 1 127 ? 21.943 -7.674 -29.562 1.00 94.06 127 ASP A N 1
ATOM 955 C CA . ASP A 1 127 ? 22.206 -8.230 -30.896 1.00 94.06 127 ASP A CA 1
ATOM 956 C C . ASP A 1 127 ? 21.045 -9.068 -31.485 1.00 94.06 127 ASP A C 1
ATOM 958 O O . ASP A 1 127 ? 21.218 -9.832 -32.432 1.00 94.06 127 ASP A O 1
ATOM 962 N N . GLU A 1 128 ? 19.812 -8.912 -30.998 1.00 96.06 128 GLU A N 1
ATOM 963 C CA . GLU A 1 128 ? 18.623 -9.512 -31.625 1.00 96.06 128 GLU A CA 1
ATOM 964 C C . GLU A 1 128 ? 18.199 -8.755 -32.894 1.00 96.06 128 GLU A C 1
ATOM 966 O O . GLU A 1 128 ? 17.608 -9.328 -33.819 1.00 96.06 128 GLU A O 1
ATOM 971 N N . LEU A 1 129 ? 18.511 -7.458 -32.954 1.00 97.06 129 LEU A N 1
ATOM 972 C CA . LEU A 1 129 ? 18.391 -6.629 -34.149 1.00 97.06 129 LEU A CA 1
ATOM 973 C C . LEU A 1 129 ? 19.776 -6.282 -34.703 1.00 97.06 129 LEU A C 1
ATOM 975 O O . LEU A 1 129 ? 20.762 -6.218 -33.977 1.00 97.06 129 LEU A O 1
ATOM 979 N N . LYS A 1 130 ? 19.843 -6.021 -36.008 1.00 95.81 130 LYS A N 1
ATOM 980 C CA . LYS A 1 130 ? 21.010 -5.429 -36.671 1.00 95.81 130 LYS A CA 1
ATOM 981 C C . LYS A 1 130 ? 20.591 -4.300 -37.598 1.00 95.81 130 LYS A C 1
ATOM 983 O O . LYS A 1 130 ? 19.534 -4.364 -38.231 1.00 95.81 130 LYS A O 1
ATOM 988 N N . ILE A 1 131 ? 21.450 -3.295 -37.715 1.00 96.69 131 ILE A N 1
ATOM 989 C CA . ILE A 1 131 ? 21.326 -2.254 -38.736 1.00 96.69 131 ILE A CA 1
ATOM 990 C C . ILE A 1 131 ? 22.126 -2.706 -39.955 1.00 96.69 131 ILE A C 1
ATOM 992 O O . ILE A 1 131 ? 23.337 -2.889 -39.873 1.00 96.69 131 ILE A O 1
ATOM 996 N N . GLU A 1 132 ? 21.448 -2.922 -41.079 1.00 94.81 132 GLU A N 1
ATOM 997 C CA . GLU A 1 132 ? 22.069 -3.373 -42.325 1.00 94.81 132 GLU A CA 1
ATOM 998 C C . GLU A 1 132 ? 22.019 -2.256 -43.366 1.00 94.81 132 GLU A C 1
ATOM 1000 O O . GLU A 1 132 ? 20.973 -1.641 -43.579 1.00 94.81 132 GLU A O 1
ATOM 1005 N N . SER A 1 133 ? 23.143 -2.005 -44.032 1.00 95.25 133 SER A N 1
ATOM 1006 C CA . SER A 1 133 ? 23.214 -1.049 -45.135 1.00 95.25 133 SER A CA 1
ATOM 1007 C C . SER A 1 133 ? 22.387 -1.508 -46.335 1.00 95.25 133 SER A C 1
ATOM 1009 O O . SER A 1 133 ? 22.328 -2.694 -46.660 1.00 95.25 133 SER A O 1
ATOM 1011 N N . LEU A 1 134 ? 21.768 -0.556 -47.032 1.00 94.69 134 LEU A N 1
ATOM 1012 C CA . LEU A 1 134 ? 21.037 -0.804 -48.281 1.00 94.69 134 LEU A CA 1
ATOM 1013 C C . LEU A 1 134 ? 21.940 -0.825 -49.525 1.00 94.69 134 LEU A C 1
ATOM 1015 O O . LEU A 1 134 ? 21.467 -1.129 -50.615 1.00 94.69 134 LEU A O 1
ATOM 1019 N N . ASN A 1 135 ? 23.214 -0.467 -49.381 1.00 90.75 135 ASN A N 1
ATOM 1020 C CA . ASN A 1 135 ? 24.200 -0.411 -50.457 1.00 90.75 135 ASN A CA 1
ATOM 1021 C C . ASN A 1 135 ? 25.596 -0.765 -49.926 1.00 90.75 135 ASN A C 1
ATOM 1023 O O . ASN A 1 135 ? 25.839 -0.682 -48.723 1.00 90.75 135 ASN A O 1
ATOM 1027 N N . ASP A 1 136 ? 26.511 -1.088 -50.838 1.00 87.81 136 ASP A N 1
ATOM 1028 C CA . ASP A 1 136 ? 27.866 -1.543 -50.500 1.00 87.81 136 ASP A CA 1
ATOM 1029 C C . ASP A 1 136 ? 28.846 -0.402 -50.169 1.00 87.81 136 ASP A C 1
ATOM 1031 O O . ASP A 1 136 ? 29.948 -0.656 -49.676 1.00 87.81 136 ASP A O 1
ATOM 1035 N N . ILE A 1 137 ? 28.454 0.854 -50.425 1.00 88.06 137 ILE A N 1
ATOM 1036 C CA . ILE A 1 137 ? 29.275 2.050 -50.163 1.00 88.06 137 ILE A CA 1
ATOM 1037 C C . ILE A 1 137 ? 29.341 2.320 -48.657 1.00 88.06 137 ILE A C 1
ATOM 1039 O O . ILE A 1 137 ? 30.373 2.723 -48.125 1.00 88.06 137 ILE A O 1
ATOM 1043 N N . VAL A 1 138 ? 28.233 2.094 -47.954 1.00 90.69 138 VAL A N 1
ATOM 1044 C CA . VAL A 1 138 ? 28.113 2.355 -46.521 1.00 90.69 138 VAL A CA 1
ATOM 1045 C C . VAL A 1 138 ? 28.277 1.047 -45.760 1.00 90.69 138 VAL A C 1
ATOM 1047 O O . VAL A 1 138 ? 27.519 0.106 -45.971 1.00 90.69 138 VAL A O 1
ATOM 1050 N N . LYS A 1 139 ? 29.215 0.982 -44.814 1.00 92.25 139 LYS A N 1
ATOM 1051 C CA . LYS A 1 139 ? 29.359 -0.158 -43.894 1.00 92.25 139 LYS A CA 1
ATOM 1052 C C . LYS A 1 139 ? 29.174 0.318 -42.460 1.00 92.25 139 LYS A C 1
ATOM 1054 O O . LYS A 1 139 ? 29.839 1.263 -42.042 1.00 92.25 139 LYS A O 1
ATOM 1059 N N . VAL A 1 140 ? 28.260 -0.315 -41.729 1.00 92.44 140 VAL A N 1
ATOM 1060 C CA . VAL A 1 140 ? 28.028 -0.043 -40.303 1.00 92.44 140 VAL A CA 1
ATOM 1061 C C . VAL A 1 140 ? 29.070 -0.800 -39.482 1.00 92.44 140 VAL A C 1
ATOM 1063 O O . VAL A 1 140 ? 29.211 -2.007 -39.648 1.00 92.44 140 VAL A O 1
ATOM 1066 N N . GLU A 1 141 ? 29.790 -0.099 -38.607 1.00 91.81 141 GLU A N 1
ATOM 1067 C CA . GLU A 1 141 ? 30.712 -0.709 -37.637 1.00 91.81 141 GLU A CA 1
ATOM 1068 C C . GLU A 1 141 ? 29.993 -1.005 -36.319 1.00 91.81 141 GLU A C 1
ATOM 1070 O O . GLU A 1 141 ? 30.094 -2.106 -35.790 1.00 91.81 141 GLU A O 1
ATOM 1075 N N . PHE A 1 142 ? 29.226 -0.037 -35.809 1.00 91.00 142 PHE A N 1
ATOM 1076 C CA . PHE A 1 142 ? 28.328 -0.232 -34.674 1.00 91.00 142 PHE A CA 1
ATOM 1077 C C . PHE A 1 142 ? 27.167 0.761 -34.719 1.00 91.00 142 PHE A C 1
ATOM 1079 O O . PHE A 1 142 ? 27.232 1.800 -35.384 1.00 91.00 142 PHE A O 1
ATOM 1086 N N . ALA A 1 143 ? 26.110 0.460 -33.970 1.00 93.75 143 ALA A N 1
ATOM 1087 C CA . ALA A 1 143 ? 24.979 1.352 -33.773 1.00 93.75 143 ALA A CA 1
ATOM 1088 C C . ALA A 1 143 ? 24.580 1.355 -32.293 1.00 93.75 143 ALA A C 1
ATOM 1090 O O . ALA A 1 143 ? 24.341 0.297 -31.723 1.00 93.75 143 ALA A O 1
ATOM 1091 N N . ASN A 1 144 ? 24.515 2.536 -31.678 1.00 95.88 144 ASN A N 1
ATOM 1092 C CA . ASN A 1 144 ? 24.156 2.691 -30.269 1.00 95.88 144 ASN A CA 1
ATOM 1093 C C . ASN A 1 144 ? 22.816 3.437 -30.130 1.00 95.88 144 ASN A C 1
ATOM 1095 O O . ASN A 1 144 ? 22.750 4.618 -30.501 1.00 95.88 144 ASN A O 1
ATOM 1099 N N . PRO A 1 145 ? 21.747 2.781 -29.646 1.00 97.06 145 PRO A N 1
ATOM 1100 C CA . PRO A 1 145 ? 20.441 3.406 -29.480 1.00 97.06 145 PRO A CA 1
ATOM 1101 C C . PRO A 1 145 ? 20.302 4.103 -28.117 1.00 97.06 145 PRO A C 1
ATOM 1103 O O . PRO A 1 145 ? 20.632 3.546 -27.076 1.00 97.06 145 PRO A O 1
ATOM 1106 N N . ILE A 1 146 ? 19.718 5.300 -28.107 1.00 95.56 146 ILE A N 1
ATOM 1107 C CA . ILE A 1 146 ? 19.304 6.018 -26.898 1.00 95.56 146 ILE A CA 1
ATOM 1108 C C . ILE A 1 146 ? 17.822 6.351 -27.020 1.00 95.56 146 ILE A C 1
ATOM 1110 O O . ILE A 1 146 ? 17.409 7.092 -27.913 1.00 95.56 146 ILE A O 1
ATOM 1114 N N . LYS A 1 147 ? 17.008 5.807 -26.116 1.00 94.62 147 LYS A N 1
ATOM 1115 C CA . LYS A 1 147 ? 15.580 6.123 -26.050 1.00 94.62 147 LYS A CA 1
ATOM 1116 C C . LYS A 1 147 ? 15.376 7.582 -25.632 1.00 94.62 147 LYS A C 1
ATOM 1118 O O . LYS A 1 147 ? 15.981 8.031 -24.660 1.00 94.62 147 LYS A O 1
ATOM 1123 N N . ASN A 1 148 ? 14.491 8.296 -26.323 1.00 92.62 148 ASN A N 1
ATOM 1124 C CA . ASN A 1 148 ? 14.122 9.662 -25.955 1.00 92.62 148 ASN A CA 1
ATOM 1125 C C . ASN A 1 148 ? 13.001 9.677 -24.896 1.00 92.62 148 ASN A C 1
ATOM 1127 O O . ASN A 1 148 ? 12.309 8.683 -24.665 1.00 92.62 148 ASN A O 1
ATOM 1131 N N . SER A 1 149 ? 12.807 10.822 -24.235 1.00 88.56 149 SER A N 1
ATOM 1132 C CA . SER A 1 149 ? 11.843 10.982 -23.133 1.00 88.56 149 SER A CA 1
ATOM 1133 C C . SER A 1 149 ? 10.372 10.837 -23.544 1.00 88.56 149 SER A C 1
ATOM 1135 O O . SER A 1 149 ? 9.525 10.573 -22.695 1.00 88.56 149 SER A O 1
ATOM 1137 N N . ASP A 1 150 ? 10.059 10.973 -24.834 1.00 86.69 150 ASP A N 1
ATOM 1138 C CA . ASP A 1 150 ? 8.707 10.833 -25.391 1.00 86.69 150 ASP A CA 1
ATOM 1139 C C . ASP A 1 150 ? 8.221 9.371 -25.506 1.00 86.69 150 ASP A C 1
ATOM 1141 O O . ASP A 1 150 ? 7.061 9.132 -25.861 1.00 86.69 150 ASP A O 1
ATOM 1145 N N . ASN A 1 151 ? 9.107 8.403 -25.227 1.00 84.00 151 ASN A N 1
ATOM 1146 C CA . ASN A 1 151 ? 8.912 6.958 -25.397 1.00 84.00 151 ASN A CA 1
ATOM 1147 C C . ASN A 1 151 ? 8.429 6.535 -26.802 1.00 84.00 151 ASN A C 1
ATOM 1149 O O . ASN A 1 151 ? 7.907 5.433 -26.977 1.00 84.00 151 ASN A O 1
ATOM 1153 N N . GLN A 1 152 ? 8.590 7.397 -27.805 1.00 89.12 152 GLN A N 1
ATOM 1154 C CA . GLN A 1 152 ? 8.114 7.203 -29.180 1.00 89.12 152 GLN A CA 1
ATOM 1155 C C . GLN A 1 152 ? 9.183 7.527 -30.225 1.00 89.12 152 GLN A C 1
ATOM 1157 O O . GLN A 1 152 ? 8.954 7.330 -31.422 1.00 89.12 152 GLN A O 1
ATOM 1162 N N . SER A 1 153 ? 10.355 7.985 -29.788 1.00 94.75 153 SER A N 1
ATOM 1163 C CA . SER A 1 153 ? 11.519 8.174 -30.632 1.00 94.75 153 SER A CA 1
ATOM 1164 C C . SER A 1 153 ? 12.795 7.618 -29.996 1.00 94.75 153 SER A C 1
ATOM 1166 O O . SER A 1 153 ? 12.924 7.475 -28.776 1.00 94.75 153 SER A O 1
ATOM 1168 N N . VAL A 1 154 ? 13.747 7.265 -30.857 1.00 97.06 154 VAL A N 1
ATOM 1169 C CA . VAL A 1 154 ? 15.067 6.757 -30.474 1.00 97.06 154 VAL A CA 1
ATOM 1170 C C . VAL A 1 154 ? 16.118 7.540 -31.240 1.00 97.06 154 VAL A C 1
ATOM 1172 O O . VAL A 1 154 ? 16.067 7.639 -32.465 1.00 97.06 154 VAL A O 1
ATOM 1175 N N . THR A 1 155 ? 17.090 8.077 -30.515 1.00 97.56 155 THR A N 1
ATOM 1176 C CA . THR A 1 155 ? 18.298 8.652 -31.095 1.00 97.56 155 THR A CA 1
ATOM 1177 C C . THR A 1 155 ? 19.314 7.537 -31.318 1.00 97.56 155 THR A C 1
ATOM 1179 O O . THR A 1 155 ? 19.755 6.897 -30.370 1.00 97.56 155 THR A O 1
ATOM 1182 N N . LEU A 1 156 ? 19.691 7.294 -32.567 1.00 97.25 156 LEU A N 1
ATOM 1183 C CA . LEU A 1 156 ? 20.623 6.249 -32.966 1.00 97.25 156 LEU A CA 1
ATOM 1184 C C . LEU A 1 156 ? 21.949 6.860 -33.422 1.00 97.25 156 LEU A C 1
ATOM 1186 O O . LEU A 1 156 ? 21.985 7.621 -34.389 1.00 97.25 156 LEU A O 1
ATOM 1190 N N . TYR A 1 157 ? 23.042 6.491 -32.758 1.00 97.31 157 TYR A N 1
ATOM 1191 C CA . TYR A 1 157 ? 24.398 6.861 -33.162 1.00 97.31 157 TYR A CA 1
ATOM 11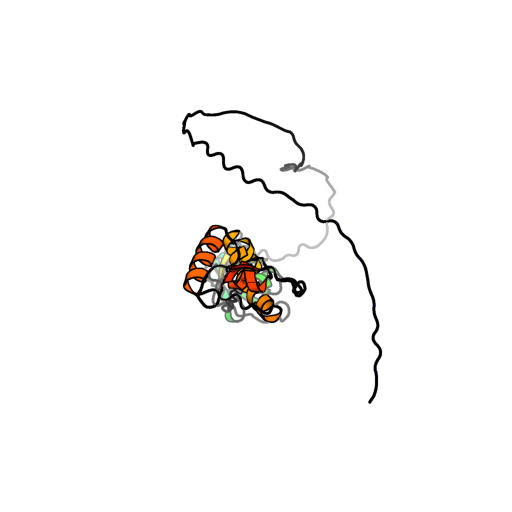92 C C . TYR A 1 157 ? 25.012 5.720 -33.963 1.00 97.31 157 TYR A C 1
ATOM 1194 O O . TYR A 1 157 ? 25.323 4.671 -33.404 1.00 97.31 157 TYR A O 1
ATOM 1202 N N . VAL A 1 158 ? 25.179 5.917 -35.268 1.00 96.44 158 VAL A N 1
ATOM 1203 C CA . VAL A 1 158 ? 25.714 4.902 -36.181 1.00 96.44 158 VAL A CA 1
ATOM 1204 C C . VAL A 1 158 ? 27.145 5.263 -36.548 1.00 96.44 158 VAL A C 1
ATOM 1206 O O . VAL A 1 158 ? 27.401 6.298 -37.169 1.00 96.44 158 VAL A O 1
ATOM 1209 N N . LYS A 1 159 ? 28.089 4.397 -36.189 1.00 95.81 159 LYS A N 1
ATOM 1210 C CA . LYS A 1 159 ? 29.462 4.480 -36.674 1.00 95.81 159 LYS A CA 1
ATOM 1211 C C . LYS A 1 159 ? 29.537 3.831 -38.050 1.00 95.81 159 LYS A C 1
ATOM 1213 O O . LYS A 1 159 ? 29.226 2.653 -38.212 1.00 95.81 159 LYS A O 1
ATOM 1218 N N . ILE A 1 160 ? 29.932 4.628 -39.035 1.00 94.81 160 ILE A N 1
ATOM 1219 C CA . ILE A 1 160 ? 30.073 4.217 -40.431 1.00 94.81 160 ILE A CA 1
ATOM 1220 C C . ILE A 1 160 ? 31.567 4.140 -40.751 1.00 94.81 160 ILE A C 1
ATOM 1222 O O . ILE A 1 160 ? 32.307 5.074 -40.436 1.00 94.81 160 ILE A O 1
ATOM 1226 N N . ALA A 1 161 ? 31.998 3.058 -41.397 1.00 93.06 161 ALA A N 1
ATOM 1227 C CA . ALA A 1 161 ? 33.385 2.880 -41.815 1.00 93.06 161 ALA A CA 1
ATOM 1228 C C . ALA A 1 161 ? 33.855 4.052 -42.696 1.00 93.06 161 ALA A C 1
ATOM 1230 O O . ALA A 1 161 ? 33.143 4.490 -43.602 1.00 93.06 161 ALA A O 1
ATOM 1231 N N . GLY A 1 162 ? 35.049 4.578 -42.417 1.00 89.38 162 GLY A N 1
ATOM 1232 C CA . GLY A 1 162 ? 35.603 5.750 -43.111 1.00 89.38 162 GLY A CA 1
ATOM 1233 C C . GLY A 1 162 ? 35.069 7.110 -42.628 1.00 89.38 162 GLY A C 1
ATOM 1234 O O . GLY A 1 162 ? 35.527 8.145 -43.110 1.00 89.38 162 GLY A O 1
ATOM 1235 N N . ILE A 1 163 ? 34.143 7.144 -41.660 1.00 90.94 163 ILE A N 1
ATOM 1236 C CA . ILE A 1 163 ? 33.689 8.372 -40.988 1.00 90.94 163 ILE A CA 1
ATOM 1237 C C . ILE A 1 163 ? 34.208 8.369 -39.548 1.00 90.94 163 ILE A C 1
ATOM 1239 O O . ILE A 1 163 ? 33.920 7.446 -38.791 1.00 90.94 163 ILE A O 1
ATOM 1243 N N . GLU A 1 164 ? 34.950 9.396 -39.129 1.00 89.69 164 GLU A N 1
ATOM 1244 C CA . GLU A 1 164 ? 35.503 9.468 -37.766 1.00 89.69 164 GLU A CA 1
ATOM 1245 C C . GLU A 1 164 ? 34.413 9.574 -36.693 1.00 89.69 164 GLU A C 1
ATOM 1247 O O . GLU A 1 164 ? 34.428 8.820 -35.715 1.00 89.69 164 GLU A O 1
ATOM 1252 N N . THR A 1 165 ? 33.436 10.454 -36.899 1.00 91.06 165 THR A N 1
ATOM 1253 C CA . THR A 1 165 ? 32.363 10.716 -35.940 1.00 91.06 165 THR A CA 1
ATOM 1254 C C . THR A 1 165 ? 31.112 9.888 -36.246 1.00 91.06 165 THR A C 1
ATOM 1256 O O . THR A 1 165 ? 30.703 9.787 -37.406 1.00 91.06 165 THR A O 1
ATOM 1259 N N . PRO A 1 166 ? 30.462 9.287 -35.233 1.00 94.00 166 PRO A N 1
ATOM 1260 C CA . PRO A 1 166 ? 29.176 8.634 -35.434 1.00 94.00 166 PRO A CA 1
ATOM 1261 C C . PRO A 1 166 ? 28.141 9.612 -35.995 1.00 94.00 166 PRO A C 1
ATOM 1263 O O . PRO A 1 166 ? 28.016 10.742 -35.518 1.00 94.00 166 PRO A O 1
ATOM 1266 N N . LYS A 1 167 ? 27.371 9.166 -36.988 1.00 94.88 167 LYS A N 1
ATOM 1267 C CA . LYS A 1 167 ? 26.244 9.936 -37.511 1.00 94.88 167 LYS A CA 1
ATOM 1268 C C . LYS A 1 167 ? 25.010 9.666 -36.657 1.00 94.88 167 LYS A C 1
ATOM 1270 O O . LYS A 1 167 ? 24.673 8.515 -36.388 1.00 94.88 167 LYS A O 1
ATOM 1275 N N . GLN A 1 168 ? 24.343 10.737 -36.246 1.00 96.50 168 GLN A N 1
ATOM 1276 C CA . GLN A 1 168 ? 23.121 10.672 -35.459 1.00 96.50 168 GLN A CA 1
ATOM 1277 C C . GLN A 1 168 ? 21.892 10.612 -36.373 1.00 96.50 168 GLN A C 1
ATOM 1279 O O . GLN A 1 168 ? 21.766 11.404 -37.309 1.00 96.50 168 GLN A O 1
ATOM 1284 N N . PHE A 1 169 ? 20.968 9.706 -36.065 1.00 96.75 169 PHE A N 1
ATOM 1285 C CA . PHE A 1 169 ? 19.649 9.611 -36.682 1.00 96.75 169 PHE A CA 1
ATOM 1286 C C . PHE A 1 169 ? 18.574 9.598 -35.598 1.00 96.75 169 PHE A C 1
ATOM 1288 O O . PHE A 1 169 ? 18.732 8.921 -34.587 1.00 96.75 169 PHE A O 1
ATOM 1295 N N . THR A 1 170 ? 17.467 10.304 -35.813 1.00 96.81 170 THR A N 1
ATOM 1296 C CA . THR A 1 170 ? 16.293 10.209 -34.937 1.00 96.81 170 THR A CA 1
ATOM 1297 C C . THR A 1 170 ? 15.256 9.330 -35.614 1.00 96.81 170 THR A C 1
ATOM 1299 O O . THR A 1 170 ? 14.682 9.713 -36.632 1.00 96.81 170 THR A O 1
ATOM 1302 N N . LEU A 1 171 ? 15.027 8.147 -35.052 1.00 96.94 171 LEU A N 1
ATOM 1303 C CA . LEU A 1 171 ? 13.997 7.221 -35.501 1.00 96.94 171 LEU A CA 1
ATOM 1304 C C . LEU A 1 171 ? 12.688 7.536 -34.781 1.00 96.94 171 LEU A C 1
ATOM 1306 O O . LEU A 1 171 ? 12.679 7.771 -33.572 1.00 96.94 171 LEU A O 1
ATOM 1310 N N . THR A 1 172 ? 11.586 7.536 -35.523 1.00 95.62 172 THR A N 1
ATOM 1311 C CA . THR A 1 172 ? 10.238 7.819 -35.011 1.00 95.62 172 THR A CA 1
ATOM 1312 C C . THR A 1 172 ? 9.251 6.762 -35.511 1.00 95.62 172 THR A C 1
ATOM 1314 O O . THR A 1 172 ? 9.623 5.848 -36.250 1.00 95.62 172 THR A O 1
ATOM 1317 N N . GLY A 1 173 ? 7.992 6.860 -35.079 1.00 93.81 173 GLY A N 1
ATOM 1318 C CA . GLY A 1 173 ? 6.937 5.937 -35.499 1.00 93.81 173 GLY A CA 1
ATOM 1319 C C . GLY A 1 173 ? 6.904 4.628 -34.713 1.00 93.81 173 GLY A C 1
ATOM 1320 O O . GLY A 1 173 ? 6.267 3.686 -35.166 1.00 93.81 173 GLY A O 1
ATOM 1321 N N . PHE A 1 174 ? 7.563 4.561 -33.550 1.00 95.56 174 PHE A N 1
ATOM 1322 C CA . PHE A 1 174 ? 7.525 3.380 -32.691 1.00 95.56 174 PHE A CA 1
ATOM 1323 C C . PHE A 1 174 ? 6.122 3.096 -32.147 1.00 95.56 174 PHE A C 1
ATOM 1325 O O . PHE A 1 174 ? 5.338 4.012 -31.878 1.00 95.56 174 PHE A O 1
ATOM 1332 N N . LYS A 1 175 ? 5.819 1.812 -31.930 1.00 93.00 175 LYS A N 1
ATOM 1333 C CA . LYS A 1 175 ? 4.579 1.383 -31.278 1.00 93.00 175 LYS A CA 1
ATOM 1334 C C . LYS A 1 175 ? 4.501 1.996 -29.879 1.00 93.00 175 LYS A C 1
ATOM 1336 O O . LYS A 1 175 ? 5.390 1.789 -29.053 1.00 93.00 175 LYS A O 1
ATOM 1341 N N . ARG A 1 176 ? 3.417 2.722 -29.593 1.00 86.44 176 ARG A N 1
ATOM 1342 C CA . ARG A 1 176 ? 3.171 3.280 -28.258 1.00 86.44 176 ARG A CA 1
ATOM 1343 C C . ARG A 1 176 ? 3.022 2.135 -27.253 1.00 86.44 176 ARG A C 1
ATOM 1345 O O . ARG A 1 176 ? 2.171 1.262 -27.429 1.00 86.44 176 ARG A O 1
ATOM 1352 N N . GLU A 1 177 ? 3.821 2.158 -26.191 1.00 78.56 177 GLU A N 1
ATOM 1353 C CA . GLU A 1 177 ? 3.623 1.252 -25.061 1.00 78.56 177 GLU A CA 1
ATOM 1354 C C . GLU A 1 177 ? 2.305 1.616 -24.374 1.00 78.56 177 GLU A C 1
ATOM 1356 O O . GLU A 1 177 ? 2.097 2.759 -23.961 1.00 78.56 177 GLU A O 1
ATOM 1361 N N . GLN A 1 178 ? 1.385 0.655 -24.277 1.00 70.25 178 GLN A N 1
ATOM 1362 C CA . GLN A 1 178 ? 0.267 0.783 -23.352 1.00 70.25 178 GLN A CA 1
ATOM 1363 C C . GLN A 1 178 ? 0.839 0.644 -21.946 1.00 70.25 178 GLN A C 1
ATOM 1365 O O . GLN A 1 178 ? 1.045 -0.463 -21.454 1.00 70.25 178 GLN A O 1
ATOM 1370 N N . VAL A 1 179 ? 1.122 1.776 -21.308 1.00 66.19 179 VAL A N 1
ATOM 1371 C CA . VAL A 1 179 ? 1.357 1.794 -19.870 1.00 66.19 179 VAL A CA 1
ATOM 1372 C C . VAL A 1 179 ? 0.003 1.515 -19.229 1.00 66.19 179 VAL A C 1
ATOM 1374 O O . VAL A 1 179 ? -0.885 2.367 -19.245 1.00 66.19 179 VAL A O 1
ATOM 1377 N N . LEU A 1 180 ? -0.192 0.292 -18.738 1.00 62.41 180 LEU A N 1
ATOM 1378 C CA . LEU A 1 180 ? -1.298 0.015 -17.833 1.00 62.41 180 LEU A CA 1
ATOM 1379 C C . LEU A 1 180 ? -1.034 0.842 -16.573 1.00 62.41 180 LEU A C 1
ATOM 1381 O O . LEU A 1 180 ? -0.060 0.588 -15.864 1.00 62.41 180 LEU A O 1
ATOM 1385 N N . ASP A 1 181 ? -1.872 1.847 -16.323 1.00 57.12 181 ASP A N 1
ATOM 1386 C CA . ASP A 1 181 ? -1.861 2.607 -15.072 1.00 57.12 181 ASP A CA 1
ATOM 1387 C C . ASP A 1 181 ? -2.434 1.719 -13.960 1.00 57.12 181 ASP A C 1
ATOM 1389 O O . ASP A 1 181 ? -3.604 1.797 -13.584 1.00 57.12 181 ASP A O 1
ATOM 1393 N N . ILE A 1 182 ? -1.618 0.769 -13.504 1.00 64.31 182 ILE A N 1
ATOM 1394 C CA . ILE A 1 182 ? -1.926 -0.057 -12.344 1.00 64.31 182 ILE A CA 1
ATOM 1395 C C . ILE A 1 182 ? -1.545 0.777 -11.129 1.00 64.31 182 ILE A C 1
ATOM 1397 O O . ILE A 1 182 ? -0.424 0.691 -10.623 1.00 64.31 182 ILE A O 1
ATOM 1401 N N . GLN A 1 183 ? -2.478 1.602 -10.661 1.00 68.38 183 GLN A N 1
ATOM 1402 C CA . GLN A 1 183 ? -2.299 2.242 -9.368 1.00 68.38 183 GLN A CA 1
ATOM 1403 C C . GLN A 1 183 ? -2.206 1.146 -8.299 1.00 68.38 183 GLN A C 1
ATOM 1405 O O . GLN A 1 183 ? -3.089 0.282 -8.231 1.00 68.38 183 GLN A O 1
ATOM 1410 N N . PRO A 1 184 ? -1.148 1.137 -7.467 1.00 71.69 184 PRO A N 1
ATOM 1411 C CA . PRO A 1 184 ? -1.092 0.212 -6.352 1.00 71.69 184 PRO A CA 1
ATOM 1412 C C . PRO A 1 184 ? -2.319 0.460 -5.465 1.00 71.69 184 PRO A C 1
ATOM 1414 O O . PRO A 1 184 ? -2.696 1.621 -5.266 1.00 71.69 184 PRO A O 1
ATOM 1417 N N . PRO A 1 185 ? -2.960 -0.594 -4.929 1.00 69.31 185 PRO A N 1
ATOM 1418 C CA . PRO A 1 185 ? -4.090 -0.411 -4.033 1.00 69.31 185 PRO A CA 1
ATOM 1419 C C . PRO A 1 185 ? -3.661 0.515 -2.897 1.00 69.31 185 PRO A C 1
ATOM 1421 O O . PRO A 1 185 ? -2.612 0.306 -2.278 1.00 69.31 185 PRO A O 1
ATOM 1424 N N . GLN A 1 186 ? -4.453 1.559 -2.639 1.00 76.69 186 GLN A N 1
ATOM 1425 C CA . GLN A 1 186 ? -4.199 2.435 -1.505 1.00 76.69 186 GLN A CA 1
ATOM 1426 C C . GLN A 1 186 ? -4.156 1.574 -0.246 1.00 76.69 186 GLN A C 1
ATOM 1428 O O . GLN A 1 186 ? -5.122 0.886 0.090 1.00 76.69 186 GLN A O 1
ATOM 1433 N N . LYS A 1 187 ? -3.005 1.578 0.429 1.00 76.19 187 LYS A N 1
ATOM 1434 C CA . LYS A 1 187 ? -2.805 0.824 1.660 1.00 76.19 187 LYS A CA 1
ATOM 1435 C C . LYS A 1 187 ? -3.694 1.441 2.735 1.00 76.19 187 LYS A C 1
ATOM 1437 O O . LYS A 1 187 ? -3.320 2.434 3.353 1.00 76.19 187 LYS A O 1
ATOM 1442 N N . GLN A 1 188 ? -4.879 0.872 2.925 1.00 81.19 188 GLN A N 1
ATOM 1443 C CA . GLN A 1 188 ? -5.747 1.246 4.032 1.00 81.19 188 GLN A CA 1
ATOM 1444 C C . GLN A 1 188 ? -5.015 0.953 5.343 1.00 81.19 188 GLN A C 1
ATOM 1446 O O . GLN A 1 188 ? -4.359 -0.084 5.493 1.00 81.19 188 GLN A O 1
ATOM 1451 N N . GLU A 1 189 ? -5.077 1.890 6.286 1.00 86.94 189 GLU A N 1
ATOM 1452 C CA . GLU A 1 189 ? -4.513 1.655 7.607 1.00 86.94 189 GLU A CA 1
ATOM 1453 C C . GLU A 1 189 ? -5.280 0.520 8.287 1.00 86.94 189 GLU A C 1
ATOM 1455 O O . GLU A 1 189 ? -6.501 0.559 8.399 1.00 86.94 189 GLU A O 1
ATOM 1460 N N . SER A 1 190 ? -4.559 -0.498 8.757 1.00 90.25 190 SER A N 1
ATOM 1461 C CA . SER A 1 190 ? -5.148 -1.572 9.562 1.00 90.25 190 SER A CA 1
ATOM 1462 C C . SER A 1 190 ? -5.793 -1.001 10.830 1.00 90.25 190 SER A C 1
ATOM 1464 O O . SER A 1 190 ? -5.188 -0.116 11.445 1.00 90.25 190 SER A O 1
ATOM 1466 N N . GLU A 1 191 ? -6.892 -1.586 11.313 1.00 88.44 191 GLU A N 1
ATOM 1467 C CA . GLU A 1 191 ? -7.529 -1.184 12.581 1.00 88.44 191 GLU A CA 1
ATOM 1468 C C . GLU A 1 191 ? -6.548 -1.125 13.759 1.00 88.44 191 GLU A C 1
ATOM 1470 O O . GLU A 1 191 ? -6.563 -0.176 14.537 1.00 88.44 191 GLU A O 1
ATOM 1475 N N . PHE A 1 192 ? -5.610 -2.070 13.843 1.00 90.44 192 PHE A N 1
ATOM 1476 C CA . PHE A 1 192 ? -4.564 -2.067 14.870 1.00 90.44 192 PHE A CA 1
ATOM 1477 C C . PHE A 1 192 ? -3.654 -0.828 14.809 1.00 90.44 192 PHE A C 1
ATOM 1479 O O . PHE A 1 192 ? -3.209 -0.298 15.828 1.00 90.44 192 PHE A O 1
ATOM 1486 N N . SER A 1 193 ? -3.369 -0.338 13.603 1.00 90.94 193 SER A N 1
ATOM 1487 C CA . SER A 1 193 ? -2.565 0.872 13.414 1.00 90.94 193 SER A CA 1
ATOM 1488 C C . SER A 1 193 ? -3.335 2.120 13.829 1.00 90.94 193 SER A C 1
ATOM 1490 O O . SER A 1 193 ? -2.738 2.990 14.459 1.00 90.94 193 SER A O 1
ATOM 1492 N N . LEU A 1 194 ? -4.643 2.172 13.564 1.00 92.75 194 LEU A N 1
ATOM 1493 C CA . LEU A 1 194 ? -5.519 3.226 14.078 1.00 92.75 194 LEU A CA 1
ATOM 1494 C C . LEU A 1 194 ? -5.592 3.177 15.612 1.00 92.75 194 LEU A C 1
ATOM 1496 O O . LEU A 1 194 ? -5.379 4.193 16.267 1.00 92.75 194 LEU A O 1
ATOM 1500 N N . TYR A 1 195 ? -5.772 1.988 16.193 1.00 93.81 195 TYR A N 1
ATOM 1501 C CA . TYR A 1 195 ? -5.834 1.776 17.642 1.00 93.81 195 TYR A CA 1
ATOM 1502 C C . TYR A 1 195 ? -4.565 2.233 18.378 1.00 93.81 195 TYR A C 1
ATOM 1504 O O . TYR A 1 195 ? -4.632 2.883 19.422 1.00 93.81 195 TYR A O 1
ATOM 1512 N N . ARG A 1 196 ? -3.378 1.955 17.823 1.00 93.44 196 ARG A N 1
ATOM 1513 C CA . ARG A 1 196 ? -2.106 2.408 18.417 1.00 93.44 196 ARG A CA 1
ATOM 1514 C C . ARG A 1 196 ? -1.954 3.927 18.444 1.00 93.44 196 ARG A C 1
ATOM 1516 O O . ARG A 1 196 ? -1.269 4.437 19.327 1.00 93.44 196 ARG A O 1
ATOM 1523 N N . LYS A 1 197 ? -2.564 4.636 17.492 1.00 96.12 197 LYS A N 1
ATOM 1524 C CA . LYS A 1 197 ? -2.508 6.102 17.403 1.00 96.12 197 LYS A CA 1
ATOM 1525 C C . LYS A 1 197 ? -3.500 6.798 18.338 1.00 96.12 197 LYS A C 1
ATOM 1527 O O . LYS A 1 197 ? -3.341 7.987 18.589 1.00 96.12 197 LYS A O 1
ATOM 1532 N N . MET A 1 198 ? -4.494 6.076 18.854 1.00 95.69 198 MET A N 1
ATOM 1533 C CA . MET A 1 198 ? -5.458 6.607 19.815 1.00 95.69 198 MET A CA 1
ATOM 1534 C C . MET A 1 198 ? -4.787 6.959 21.151 1.00 95.69 198 MET A C 1
ATOM 1536 O O . MET A 1 198 ? -3.822 6.325 21.588 1.00 95.69 198 MET A O 1
ATOM 1540 N N . THR A 1 199 ? -5.333 7.954 21.841 1.00 94.88 199 THR A N 1
ATOM 1541 C CA . THR A 1 199 ? -5.024 8.253 23.243 1.00 94.88 199 THR A CA 1
ATOM 1542 C C . THR A 1 199 ? -5.516 7.132 24.166 1.00 94.88 199 THR A C 1
ATOM 1544 O O . THR A 1 199 ? -6.330 6.290 23.785 1.00 94.88 199 THR A O 1
ATOM 1547 N N . GLN A 1 200 ? -5.063 7.120 25.425 1.00 87.25 200 GLN A N 1
ATOM 1548 C CA . GLN A 1 200 ? -5.519 6.115 26.394 1.00 87.25 200 GLN A CA 1
ATOM 1549 C C . GLN A 1 200 ? -7.035 6.178 26.645 1.00 87.25 200 GLN A C 1
ATOM 1551 O O . GLN A 1 200 ? -7.672 5.141 26.807 1.00 87.25 200 GLN A O 1
ATOM 1556 N N . VAL A 1 201 ? -7.611 7.385 26.646 1.00 86.75 201 VAL A N 1
ATOM 1557 C CA . VAL A 1 201 ? -9.054 7.596 26.837 1.00 86.75 201 VAL A CA 1
ATOM 1558 C C . VAL A 1 201 ? -9.848 7.065 25.643 1.00 86.75 201 VAL A C 1
ATOM 1560 O O . VAL A 1 201 ? -10.892 6.446 25.823 1.00 86.75 201 VAL A O 1
ATOM 1563 N N . GLU A 1 202 ? -9.360 7.278 24.422 1.00 92.75 202 GLU A N 1
ATOM 1564 C CA . GLU A 1 202 ? -10.001 6.766 23.206 1.00 92.75 202 GLU A CA 1
ATOM 1565 C C . GLU A 1 202 ? -9.923 5.243 23.115 1.00 92.75 202 GLU A C 1
ATOM 1567 O O . GLU A 1 202 ? -10.937 4.613 22.822 1.00 92.75 202 GLU A O 1
ATOM 1572 N N . ARG A 1 203 ? -8.767 4.648 23.446 1.00 92.00 203 ARG A N 1
ATOM 1573 C CA . ARG A 1 203 ? -8.633 3.187 23.544 1.00 92.00 203 ARG A CA 1
ATOM 1574 C C . ARG A 1 203 ? -9.622 2.606 24.542 1.00 92.00 203 ARG A C 1
ATOM 1576 O O . ARG A 1 203 ? -10.391 1.733 24.177 1.00 92.00 203 ARG A O 1
ATOM 1583 N N . TYR A 1 204 ? -9.685 3.170 25.748 1.00 87.44 204 TYR A N 1
ATOM 1584 C CA . TYR A 1 204 ? -10.645 2.746 26.767 1.00 87.44 204 TYR A CA 1
ATOM 1585 C C . TYR A 1 204 ? -12.095 2.812 26.269 1.00 87.44 204 TYR A C 1
ATOM 1587 O O . TYR A 1 204 ? -12.849 1.861 26.456 1.00 87.44 204 TYR A O 1
ATOM 1595 N N . LYS A 1 205 ? -12.489 3.905 25.599 1.00 87.69 205 LYS A N 1
ATOM 1596 C CA . LYS A 1 205 ? -13.833 4.039 25.013 1.00 87.69 205 LYS A CA 1
ATOM 1597 C C . LYS A 1 205 ? -14.105 2.978 23.949 1.00 87.69 205 LYS A C 1
ATOM 1599 O O . LYS A 1 205 ? -15.190 2.403 23.960 1.00 87.69 205 LYS A O 1
ATOM 1604 N N . LYS A 1 206 ? -13.144 2.722 23.058 1.00 91.62 206 LYS A N 1
ATOM 1605 C CA . LYS A 1 206 ? -13.264 1.695 22.020 1.00 91.62 206 LYS A CA 1
ATOM 1606 C C . LYS A 1 206 ? -13.368 0.295 22.628 1.00 91.62 206 LYS A C 1
ATOM 1608 O O . LYS A 1 206 ? -14.313 -0.420 22.320 1.00 91.62 206 LYS A O 1
ATOM 1613 N N . ASP A 1 207 ? -12.467 -0.051 23.542 1.00 89.94 207 ASP A N 1
ATOM 1614 C CA . ASP A 1 207 ? -12.456 -1.352 24.218 1.00 89.94 207 ASP A CA 1
ATOM 1615 C C . ASP A 1 207 ? -13.782 -1.601 24.948 1.00 89.94 207 ASP A C 1
ATOM 1617 O O . ASP A 1 207 ? -14.337 -2.694 24.906 1.00 89.94 207 ASP A O 1
ATOM 1621 N N . ILE A 1 208 ? -14.334 -0.562 25.577 1.00 87.44 208 ILE A N 1
ATOM 1622 C CA . ILE A 1 208 ? -15.654 -0.608 26.203 1.00 87.44 208 ILE A CA 1
ATOM 1623 C C . ILE A 1 208 ? -16.778 -0.855 25.198 1.00 87.44 208 ILE A C 1
ATOM 1625 O O . ILE A 1 208 ? -17.662 -1.661 25.479 1.00 87.44 208 ILE A O 1
ATOM 1629 N N . GLN A 1 209 ? -16.780 -0.146 24.066 1.00 89.19 209 GLN A N 1
ATOM 1630 C CA . GLN A 1 209 ? -17.811 -0.305 23.039 1.00 89.19 209 GLN A CA 1
ATOM 1631 C C . GLN A 1 209 ? -17.821 -1.732 22.491 1.00 89.19 209 GLN A C 1
ATOM 1633 O O . GLN A 1 209 ? -18.892 -2.297 22.275 1.00 89.19 209 GLN A O 1
ATOM 1638 N N . ASP A 1 210 ? -16.637 -2.320 22.332 1.00 89.06 210 ASP A N 1
ATOM 1639 C CA . ASP A 1 210 ? -16.471 -3.690 21.857 1.00 89.06 210 ASP A CA 1
ATOM 1640 C C . ASP A 1 210 ? -16.843 -4.717 22.957 1.00 89.06 210 ASP A C 1
ATOM 1642 O O . ASP A 1 210 ? -17.403 -5.780 22.674 1.00 89.06 210 ASP A O 1
ATOM 1646 N N . TYR A 1 211 ? -16.609 -4.385 24.233 1.00 87.25 211 TYR A N 1
ATOM 1647 C CA . TYR A 1 211 ? -16.862 -5.263 25.381 1.00 87.25 211 TYR A CA 1
ATOM 1648 C C . TYR A 1 211 ? -18.326 -5.298 25.854 1.00 87.25 211 TYR A C 1
ATOM 1650 O O . TYR A 1 211 ? -18.834 -6.368 26.205 1.00 87.25 211 TYR A O 1
ATOM 1658 N N . ASP A 1 212 ? -19.034 -4.165 25.860 1.00 88.00 212 ASP A N 1
ATOM 1659 C CA . ASP A 1 212 ? -20.399 -4.050 26.400 1.00 88.00 212 ASP A CA 1
ATOM 1660 C C . ASP A 1 212 ? -21.399 -5.069 25.815 1.00 88.00 212 ASP A C 1
ATOM 1662 O O . ASP A 1 212 ? -22.142 -5.685 26.588 1.00 88.00 212 ASP A O 1
ATOM 1666 N N . PRO A 1 213 ? -21.415 -5.347 24.494 1.00 88.81 213 PRO A N 1
ATOM 1667 C CA . PRO A 1 213 ? -22.295 -6.366 23.925 1.00 88.81 213 PRO A CA 1
ATOM 1668 C C . PRO A 1 213 ? -21.979 -7.787 24.408 1.00 88.81 213 PRO A C 1
ATOM 1670 O O . PRO A 1 213 ? -22.862 -8.643 24.469 1.00 88.81 213 PRO A O 1
ATOM 1673 N N . ILE A 1 214 ? -20.716 -8.090 24.716 1.00 87.25 214 ILE A N 1
ATOM 1674 C CA . ILE A 1 214 ? -20.320 -9.386 25.289 1.00 87.25 214 ILE A CA 1
ATOM 1675 C C . ILE A 1 214 ? -20.796 -9.458 26.738 1.00 87.25 214 ILE A C 1
ATOM 1677 O O . ILE A 1 214 ? -21.385 -10.461 27.143 1.00 87.25 214 ILE A O 1
ATOM 1681 N N . LEU A 1 215 ? -20.597 -8.384 27.498 1.00 85.56 215 LEU A N 1
ATOM 1682 C CA . LEU A 1 215 ? -21.026 -8.303 28.886 1.00 85.56 215 LEU A CA 1
ATOM 1683 C C . LEU A 1 215 ? -22.550 -8.459 29.014 1.00 85.56 215 LEU A C 1
ATOM 1685 O O . LEU A 1 215 ? -23.017 -9.277 29.800 1.00 85.56 215 LEU A O 1
ATOM 1689 N N . ALA A 1 216 ? -23.327 -7.754 28.190 1.00 86.56 216 ALA A N 1
ATOM 1690 C CA . ALA A 1 216 ? -24.788 -7.835 28.195 1.00 86.56 216 ALA A CA 1
ATOM 1691 C C . ALA A 1 216 ? -25.328 -9.231 27.828 1.00 86.56 216 ALA A C 1
ATOM 1693 O O . ALA A 1 216 ? -26.410 -9.608 28.271 1.00 86.56 216 ALA A O 1
ATOM 1694 N N . ARG A 1 217 ? -24.581 -10.024 27.045 1.00 86.38 217 ARG A N 1
ATOM 1695 C CA . ARG A 1 217 ? -24.955 -11.411 26.709 1.00 86.38 217 ARG A CA 1
ATOM 1696 C C . ARG A 1 217 ? -24.713 -12.398 27.851 1.00 86.38 217 ARG A C 1
ATOM 1698 O O . ARG A 1 217 ? -25.398 -13.414 27.916 1.00 86.38 217 ARG A O 1
ATOM 1705 N N . ASN A 1 218 ? -23.746 -12.118 28.723 1.00 84.19 218 ASN A N 1
ATOM 1706 C CA . ASN A 1 218 ? -23.307 -13.045 29.771 1.00 84.19 218 ASN A CA 1
ATOM 1707 C C . ASN A 1 218 ? -23.766 -12.640 31.179 1.00 84.19 218 ASN A C 1
ATOM 1709 O O . ASN A 1 218 ? -23.755 -13.471 32.086 1.00 84.19 218 ASN A O 1
ATOM 1713 N N . SER A 1 219 ? -24.198 -11.392 31.362 1.00 84.94 219 SER A N 1
ATOM 1714 C CA . SER A 1 219 ? -24.651 -10.844 32.639 1.00 84.94 219 SER A CA 1
ATOM 1715 C C . SER A 1 219 ? -26.130 -10.485 32.611 1.00 84.94 219 SER A C 1
ATOM 1717 O O . SER A 1 219 ? -26.621 -9.888 31.660 1.00 84.94 219 SER A O 1
ATOM 1719 N N . GLN A 1 220 ? -26.821 -10.758 33.716 1.00 86.69 220 GLN A N 1
ATOM 1720 C CA . GLN A 1 220 ? -28.140 -10.191 33.995 1.00 86.69 220 GLN A CA 1
ATOM 1721 C C . GLN A 1 220 ? -27.993 -9.026 34.990 1.00 86.69 220 GLN A C 1
ATOM 1723 O O . GLN A 1 220 ? -27.303 -9.194 36.007 1.00 86.69 220 GLN A O 1
ATOM 1728 N N . PRO A 1 221 ? -28.586 -7.850 34.715 1.00 89.56 221 PRO A N 1
ATOM 1729 C CA . PRO A 1 221 ? -28.555 -6.722 35.637 1.00 89.56 221 PRO A CA 1
ATOM 1730 C C . PRO A 1 221 ? -29.494 -6.968 36.826 1.00 89.56 221 PRO A C 1
ATOM 1732 O O . PRO A 1 221 ? -30.573 -7.543 36.679 1.00 89.56 221 PRO A O 1
ATOM 1735 N N . ARG A 1 222 ? -29.109 -6.496 38.017 1.00 90.69 222 ARG A N 1
ATOM 1736 C CA . ARG A 1 222 ? -29.991 -6.494 39.195 1.00 90.69 222 ARG A CA 1
ATOM 1737 C C . ARG A 1 222 ? -31.012 -5.366 39.080 1.00 90.69 222 ARG A C 1
ATOM 1739 O O . ARG A 1 222 ? -30.655 -4.255 38.692 1.00 90.69 222 ARG A O 1
ATOM 1746 N N . ASN A 1 223 ? -32.252 -5.611 39.494 1.00 92.12 223 ASN A N 1
ATOM 1747 C CA . ASN A 1 223 ? -33.216 -4.534 39.702 1.00 92.12 223 ASN A CA 1
ATOM 1748 C C . ASN A 1 223 ? -33.004 -3.920 41.093 1.00 92.12 223 ASN A C 1
ATOM 1750 O O . ASN A 1 223 ? -33.299 -4.554 42.105 1.00 92.12 223 ASN A O 1
ATOM 1754 N N . LEU A 1 224 ? -32.473 -2.699 41.132 1.00 93.44 224 LEU A N 1
ATOM 1755 C CA . LEU A 1 224 ? -32.085 -2.008 42.365 1.00 93.44 224 LEU A CA 1
ATOM 1756 C C . LEU A 1 224 ? -32.898 -0.732 42.628 1.00 93.44 224 LEU A C 1
ATOM 1758 O O . LEU A 1 224 ? -32.506 0.070 43.473 1.00 93.44 224 LEU A O 1
ATOM 1762 N N . GLY A 1 225 ? -34.008 -0.535 41.909 1.00 93.38 225 GLY A N 1
ATOM 1763 C CA . GLY A 1 225 ? -34.946 0.565 42.156 1.00 93.38 225 GLY A CA 1
ATOM 1764 C C . GLY A 1 225 ? -34.428 1.968 41.822 1.00 93.38 225 GLY A C 1
ATOM 1765 O O . GLY A 1 225 ? -35.050 2.946 42.226 1.00 93.38 225 GLY A O 1
ATOM 1766 N N . ILE A 1 226 ? -33.299 2.101 41.115 1.00 94.94 226 ILE A N 1
ATOM 1767 C CA . ILE A 1 226 ? -32.768 3.418 40.741 1.00 94.94 226 ILE A CA 1
ATOM 1768 C C . ILE A 1 226 ? -33.711 4.135 39.761 1.00 94.94 226 ILE A C 1
ATOM 1770 O O . ILE A 1 226 ? -34.250 3.519 38.842 1.00 94.94 226 ILE A O 1
ATOM 1774 N N . SER A 1 227 ? -33.886 5.445 39.941 1.00 94.00 227 SER A N 1
ATOM 1775 C CA . SER A 1 227 ? -34.582 6.303 38.978 1.00 94.00 227 SER A CA 1
ATOM 1776 C C . SER A 1 227 ? -33.628 6.811 37.894 1.00 94.00 227 SER A C 1
ATOM 1778 O O . SER A 1 227 ? -32.424 6.934 38.126 1.00 94.00 227 SER A O 1
ATOM 1780 N N . ASP A 1 228 ? -34.155 7.196 36.731 1.00 94.44 228 ASP A N 1
ATOM 1781 C CA . ASP A 1 228 ? -33.337 7.753 35.642 1.00 94.44 228 ASP A CA 1
ATOM 1782 C C . ASP A 1 228 ? -32.551 9.005 36.071 1.00 94.44 228 ASP A C 1
ATOM 1784 O O . ASP A 1 228 ? -31.408 9.203 35.659 1.00 94.44 228 ASP A O 1
ATOM 1788 N N . ALA A 1 229 ? -33.127 9.828 36.954 1.00 93.06 229 ALA A N 1
ATOM 1789 C CA . ALA A 1 229 ? -32.476 11.030 37.469 1.00 93.06 229 ALA A CA 1
ATOM 1790 C C . ALA A 1 229 ? -31.271 10.711 38.372 1.00 93.06 229 ALA A C 1
ATOM 1792 O O . ALA A 1 229 ? -30.224 11.346 38.255 1.00 93.06 229 ALA A O 1
ATOM 1793 N N . GLU A 1 230 ? -31.392 9.725 39.265 1.00 93.50 230 GLU A N 1
ATOM 1794 C CA . GLU A 1 230 ? -30.276 9.290 40.118 1.00 93.50 230 GLU A CA 1
ATOM 1795 C C . GLU A 1 230 ? -29.205 8.553 39.310 1.00 93.50 230 GLU A C 1
ATOM 1797 O O . GLU A 1 230 ? -28.008 8.742 39.536 1.00 93.50 230 GLU A O 1
ATOM 1802 N N . LYS A 1 231 ? -29.625 7.781 38.307 1.00 95.94 231 LYS A N 1
ATOM 1803 C CA . LYS A 1 231 ? -28.723 7.131 37.358 1.00 95.94 231 LYS A CA 1
ATOM 1804 C C . LYS A 1 231 ? -27.886 8.147 36.583 1.00 95.94 231 LYS A C 1
ATOM 1806 O O . LYS A 1 231 ? -26.672 7.991 36.508 1.00 95.94 231 LYS A O 1
ATOM 1811 N N . ALA A 1 232 ? -28.495 9.227 36.094 1.00 96.38 232 ALA A N 1
ATOM 1812 C CA . ALA A 1 232 ? -27.769 10.294 35.408 1.00 96.38 232 ALA A CA 1
ATOM 1813 C C . ALA A 1 232 ? -26.707 10.956 36.308 1.00 96.38 232 ALA A C 1
ATOM 1815 O O . ALA A 1 232 ? -25.577 11.163 35.869 1.00 96.38 232 ALA A O 1
ATOM 1816 N N . LYS A 1 233 ? -27.028 11.219 37.585 1.00 95.38 233 LYS A N 1
ATOM 1817 C CA . LYS A 1 233 ? -26.059 11.758 38.563 1.00 95.38 233 LYS A CA 1
ATOM 1818 C C . LYS A 1 233 ? -24.906 10.791 38.829 1.00 95.38 233 LYS A C 1
ATOM 1820 O O . LYS A 1 233 ? -23.755 11.213 38.960 1.00 95.38 233 LYS A O 1
ATOM 1825 N N . PHE A 1 234 ? -25.208 9.495 38.931 1.00 96.06 234 PHE A N 1
ATOM 1826 C CA . PHE A 1 234 ? -24.187 8.462 39.067 1.00 96.06 234 PHE A CA 1
ATOM 1827 C C . PHE A 1 234 ? -23.260 8.462 37.849 1.00 96.06 234 PHE A C 1
ATOM 1829 O O . PHE A 1 234 ? -22.043 8.519 38.013 1.00 96.06 234 PHE A O 1
ATOM 1836 N N . ASP A 1 235 ? -23.831 8.443 36.645 1.00 96.19 235 ASP A N 1
ATOM 1837 C CA . ASP A 1 235 ? -23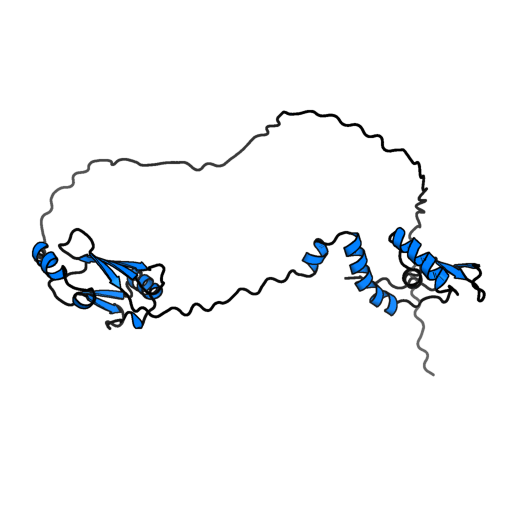.090 8.360 35.387 1.00 96.19 235 ASP A CA 1
ATOM 1838 C C . ASP A 1 235 ? -22.220 9.594 35.149 1.00 96.19 235 ASP A C 1
ATOM 1840 O O . ASP A 1 235 ? -21.074 9.460 34.726 1.00 96.19 235 ASP A O 1
ATOM 1844 N N . GLU A 1 236 ? -22.704 10.791 35.479 1.00 96.56 236 GLU A N 1
ATOM 1845 C CA . GLU A 1 236 ? -21.912 12.022 35.419 1.00 96.56 236 GLU A CA 1
ATOM 1846 C C . GLU A 1 236 ? -20.647 11.914 36.287 1.00 96.56 236 GLU A C 1
ATOM 1848 O O . GLU A 1 236 ? -19.525 12.128 35.812 1.00 96.56 236 GLU A O 1
ATOM 1853 N N . LYS A 1 237 ? -20.806 11.495 37.548 1.00 95.75 237 LYS A N 1
ATOM 1854 C CA . LYS A 1 237 ? -19.678 11.317 38.467 1.00 95.75 237 LYS A CA 1
ATOM 1855 C C . LYS A 1 237 ? -18.762 10.174 38.031 1.00 95.75 237 LYS A C 1
ATOM 1857 O O . LYS A 1 237 ? -17.542 10.329 38.089 1.00 95.75 237 LYS A O 1
ATOM 1862 N N . ALA A 1 238 ? -19.319 9.056 37.573 1.00 93.62 238 ALA A N 1
ATOM 1863 C CA . ALA A 1 238 ? -18.550 7.919 37.083 1.00 93.62 238 ALA A CA 1
ATOM 1864 C C . ALA A 1 238 ? -17.685 8.318 35.882 1.00 93.62 238 ALA A C 1
ATOM 1866 O O . ALA A 1 238 ? -16.475 8.096 35.897 1.00 93.62 238 ALA A O 1
ATOM 1867 N N . ASN A 1 239 ? -18.266 9.014 34.904 1.00 90.38 239 ASN A N 1
ATOM 1868 C CA . ASN A 1 239 ? -17.551 9.508 33.731 1.00 90.38 239 ASN A CA 1
ATOM 1869 C C . ASN A 1 239 ? -16.417 10.473 34.111 1.00 90.38 239 ASN A C 1
ATOM 1871 O O . ASN A 1 239 ? -15.319 10.352 33.572 1.00 90.38 239 ASN A O 1
ATOM 1875 N N . SER A 1 240 ? -16.632 11.367 35.087 1.00 91.12 240 SER A N 1
ATOM 1876 C CA . SER A 1 240 ? -15.584 12.281 35.582 1.00 91.12 240 SER A CA 1
ATOM 1877 C C . SER A 1 240 ? -14.372 11.563 36.198 1.00 91.12 240 SER A C 1
ATOM 1879 O O . SER A 1 240 ? -13.270 12.110 36.229 1.00 91.12 240 SER A O 1
ATOM 1881 N N . LEU A 1 241 ? -14.566 10.323 36.658 1.00 90.12 241 LEU A N 1
ATOM 1882 C CA . LEU A 1 241 ? -13.544 9.478 37.276 1.00 90.12 241 LEU A CA 1
ATOM 1883 C C . LEU A 1 241 ? -13.073 8.343 36.351 1.00 90.12 241 LEU A C 1
ATOM 1885 O O . LEU A 1 241 ? -12.306 7.488 36.786 1.00 90.12 241 LEU A O 1
ATOM 1889 N N . ASN A 1 242 ? -13.515 8.323 35.087 1.00 86.12 242 ASN A N 1
ATOM 1890 C CA . ASN A 1 242 ? -13.292 7.226 34.138 1.00 86.12 242 ASN A CA 1
ATOM 1891 C C . ASN A 1 242 ? -13.767 5.853 34.659 1.00 86.12 242 ASN A C 1
ATOM 1893 O O . ASN A 1 242 ? -13.171 4.820 34.357 1.00 86.12 242 ASN A O 1
ATOM 1897 N N . LEU A 1 243 ? -14.850 5.832 35.436 1.00 89.75 243 LEU A N 1
ATOM 1898 C CA . LEU A 1 243 ? -15.475 4.624 35.971 1.00 89.75 243 LEU A CA 1
ATOM 1899 C C . LEU A 1 243 ? -16.661 4.169 35.099 1.00 89.75 243 LEU A C 1
ATOM 1901 O O . LEU A 1 243 ? -17.205 4.964 34.331 1.00 89.75 243 LEU A O 1
ATOM 1905 N N . PRO A 1 244 ? -17.084 2.896 35.203 1.00 91.62 244 PRO A N 1
ATOM 1906 C CA . PRO A 1 244 ? -18.294 2.403 34.549 1.00 91.62 244 PRO A CA 1
ATOM 1907 C C . PRO A 1 244 ? -19.552 3.189 34.943 1.00 91.62 244 PRO A C 1
ATOM 1909 O O . PRO A 1 244 ? -19.749 3.497 36.117 1.00 91.62 244 PRO A O 1
ATOM 1912 N N . THR A 1 245 ? -20.437 3.424 33.973 1.00 94.19 245 THR A N 1
ATOM 1913 C CA . THR A 1 245 ? -21.817 3.883 34.208 1.00 94.19 245 THR A CA 1
ATOM 1914 C C . THR A 1 245 ? -22.579 2.891 35.086 1.00 94.19 245 THR A C 1
ATOM 1916 O O . THR A 1 245 ? -22.207 1.718 35.154 1.00 94.19 245 THR A O 1
ATOM 1919 N N . TYR A 1 246 ? -23.691 3.308 35.682 1.00 95.25 246 TYR A N 1
ATOM 1920 C CA . TYR A 1 246 ? -24.508 2.500 36.581 1.00 95.25 246 TYR A CA 1
ATOM 1921 C C . TYR A 1 246 ? -24.883 1.142 35.975 1.00 95.25 246 TYR A C 1
ATOM 1923 O O . TYR A 1 246 ? -24.667 0.105 36.599 1.00 95.25 246 TYR A O 1
ATOM 1931 N N . ASP A 1 247 ? -25.372 1.124 34.731 1.00 93.31 247 ASP A N 1
ATOM 1932 C CA . ASP A 1 247 ? -25.776 -0.119 34.061 1.00 93.31 247 ASP A CA 1
ATOM 1933 C C . ASP A 1 247 ? -24.597 -1.070 33.855 1.00 93.31 247 ASP A C 1
ATOM 1935 O O . ASP A 1 247 ? -24.678 -2.254 34.179 1.00 93.31 247 ASP A O 1
ATOM 1939 N N . ARG A 1 248 ? -23.469 -0.549 33.360 1.00 91.44 248 ARG A N 1
ATOM 1940 C CA . ARG A 1 248 ? -22.248 -1.340 33.179 1.00 91.44 248 ARG A CA 1
ATOM 1941 C C . ARG A 1 248 ? -21.737 -1.859 34.516 1.00 91.44 248 ARG A C 1
ATOM 1943 O O . ARG A 1 248 ? -21.417 -3.037 34.616 1.00 91.44 248 ARG A O 1
ATOM 1950 N N . ALA A 1 249 ? -21.692 -1.019 35.546 1.00 92.69 249 ALA A N 1
ATOM 1951 C CA . ALA A 1 249 ? -21.309 -1.420 36.895 1.00 92.69 249 ALA A CA 1
ATOM 1952 C C . ALA A 1 249 ? -22.222 -2.541 37.423 1.00 92.69 249 ALA A C 1
ATOM 1954 O O . ALA A 1 249 ? -21.741 -3.509 38.012 1.00 92.69 249 ALA A O 1
ATOM 1955 N N . ASN A 1 250 ? -23.525 -2.465 37.143 1.00 92.38 250 ASN A N 1
ATOM 1956 C CA . ASN A 1 250 ? -24.491 -3.499 37.498 1.00 92.38 250 ASN A CA 1
ATOM 1957 C C . ASN A 1 250 ? -24.212 -4.825 36.777 1.00 92.38 250 ASN A C 1
ATOM 1959 O O . ASN A 1 250 ? -24.133 -5.875 37.418 1.00 92.38 250 ASN A O 1
ATOM 1963 N N . LEU A 1 251 ? -23.988 -4.775 35.462 1.00 89.88 251 LEU A N 1
ATOM 1964 C CA . LEU A 1 251 ? -23.645 -5.947 34.653 1.00 89.88 251 LEU A CA 1
ATOM 1965 C C . LEU A 1 251 ? -22.288 -6.556 35.042 1.00 89.88 251 LEU A C 1
ATOM 1967 O O . LEU A 1 251 ? -22.146 -7.778 35.046 1.00 89.88 251 LEU A O 1
ATOM 1971 N N . LEU A 1 252 ? -21.313 -5.726 35.422 1.00 89.00 252 LEU A N 1
ATOM 1972 C CA . LEU A 1 252 ? -20.005 -6.137 35.945 1.00 89.00 252 LEU A CA 1
ATOM 1973 C C . LEU A 1 252 ? -20.078 -6.733 37.361 1.00 89.00 252 LEU A C 1
ATOM 1975 O O . LEU A 1 252 ? -19.072 -7.239 37.856 1.00 89.00 252 LEU A O 1
ATOM 1979 N N . GLY A 1 253 ? -21.237 -6.663 38.023 1.00 89.06 253 GLY A N 1
ATOM 1980 C CA . GLY A 1 253 ? -21.410 -7.138 39.395 1.00 89.06 253 GLY A CA 1
ATOM 1981 C C . GLY A 1 253 ? -20.742 -6.254 40.448 1.00 89.06 253 GLY A C 1
ATOM 1982 O O . GLY A 1 253 ? -20.468 -6.722 41.549 1.00 89.06 253 GLY A O 1
ATOM 1983 N N . MET A 1 254 ? -20.473 -4.986 40.131 1.00 91.25 254 MET A N 1
ATOM 1984 C CA . MET A 1 254 ? -19.899 -4.036 41.083 1.00 91.25 254 MET A CA 1
ATOM 1985 C C . MET A 1 254 ? -20.890 -3.702 42.199 1.00 91.25 254 MET A C 1
ATOM 1987 O O . MET A 1 254 ? -22.107 -3.738 42.016 1.00 91.25 254 MET A O 1
ATOM 1991 N N . THR A 1 255 ? -20.369 -3.303 43.353 1.00 93.69 255 THR A N 1
ATOM 1992 C CA . THR A 1 255 ? -21.183 -2.738 44.428 1.00 93.69 255 THR A CA 1
ATOM 1993 C C . THR A 1 255 ? -21.739 -1.381 43.999 1.00 93.69 255 THR A C 1
ATOM 1995 O O . THR A 1 255 ? -20.967 -0.466 43.717 1.00 93.69 255 THR A O 1
ATOM 1998 N N . ILE A 1 256 ? -23.065 -1.244 43.948 1.00 95.44 256 ILE A N 1
ATOM 1999 C CA . ILE A 1 256 ? -23.746 -0.026 43.477 1.00 95.44 256 ILE A CA 1
ATOM 2000 C C . ILE A 1 256 ? -24.947 0.328 44.371 1.00 95.44 256 ILE A C 1
ATOM 2002 O O . ILE A 1 256 ? -25.449 -0.544 45.085 1.00 95.44 256 ILE A O 1
ATOM 2006 N N . PRO A 1 257 ? -25.408 1.592 44.369 1.00 95.94 257 PRO A N 1
ATOM 2007 C CA . PRO A 1 257 ? -26.564 2.032 45.148 1.00 95.94 257 PRO A CA 1
ATOM 2008 C C . PRO A 1 257 ? -27.855 1.263 44.847 1.00 95.94 257 PRO A C 1
ATOM 2010 O O . PRO A 1 257 ? -28.161 0.973 43.686 1.00 95.94 257 PRO A O 1
ATOM 2013 N N . LYS A 1 258 ? -28.631 1.012 45.905 1.00 95.38 258 LYS A N 1
ATOM 2014 C CA . LYS A 1 258 ? -29.979 0.443 45.878 1.00 95.38 258 LYS A CA 1
ATOM 2015 C C . LYS A 1 258 ? -30.972 1.392 46.527 1.00 95.38 258 LYS A C 1
ATOM 2017 O O . LYS A 1 258 ? -30.668 2.030 47.537 1.00 95.38 258 LYS A O 1
ATOM 2022 N N . TYR A 1 259 ? -32.166 1.427 45.960 1.00 94.75 259 TYR A N 1
ATOM 2023 C CA . TYR A 1 259 ? -33.251 2.301 46.363 1.00 94.75 259 TYR A CA 1
ATOM 2024 C C . TYR A 1 259 ? -34.532 1.493 46.598 1.00 94.75 259 TYR A C 1
ATOM 2026 O O . TYR A 1 259 ? -34.676 0.370 46.104 1.00 94.75 259 TYR A O 1
ATOM 2034 N N . ASP A 1 260 ? -35.446 2.047 47.390 1.00 92.69 260 ASP A N 1
ATOM 2035 C CA . ASP A 1 260 ? -36.801 1.516 47.542 1.00 92.69 260 ASP A CA 1
ATOM 2036 C C . ASP A 1 260 ? -37.719 1.956 46.385 1.00 92.69 260 ASP A C 1
ATOM 2038 O O . ASP A 1 260 ? -37.315 2.682 45.476 1.00 92.69 260 ASP A O 1
ATOM 2042 N N . SER A 1 261 ? -38.986 1.533 46.420 1.00 88.81 261 SER A N 1
ATOM 2043 C CA . SER A 1 261 ? -39.993 1.916 45.420 1.00 88.81 261 SER A CA 1
ATOM 2044 C C . SER A 1 261 ? -40.324 3.413 45.398 1.00 88.81 261 SER A C 1
ATOM 2046 O O . SER A 1 261 ? -40.922 3.883 44.435 1.00 88.81 261 SER A O 1
ATOM 2048 N N . ASN A 1 262 ? -39.970 4.152 46.451 1.00 88.38 262 ASN A N 1
ATOM 2049 C CA . ASN A 1 262 ? -40.181 5.593 46.573 1.00 88.38 262 ASN A CA 1
ATOM 2050 C C . ASN A 1 262 ? -38.935 6.394 46.149 1.00 88.38 262 ASN A C 1
ATOM 2052 O O . ASN A 1 262 ? -38.947 7.622 46.220 1.00 88.38 262 ASN A O 1
ATOM 2056 N N . GLY A 1 263 ? -37.860 5.722 45.717 1.00 85.81 263 GLY A N 1
ATOM 2057 C CA . GLY A 1 263 ? -36.590 6.348 45.353 1.00 85.81 263 GLY A CA 1
ATOM 2058 C C . GLY A 1 263 ? -35.709 6.723 46.549 1.00 85.81 263 GLY A C 1
ATOM 2059 O O . GLY A 1 263 ? -34.746 7.471 46.385 1.00 85.81 263 GLY A O 1
ATOM 2060 N N . THR A 1 264 ? -35.999 6.216 47.748 1.00 93.00 264 THR A N 1
ATOM 2061 C CA . THR A 1 264 ? -35.169 6.422 48.943 1.00 93.00 264 THR A CA 1
ATOM 2062 C C . THR A 1 264 ? -33.949 5.515 48.886 1.00 93.00 264 THR A C 1
ATOM 2064 O O . THR A 1 264 ? -34.077 4.311 48.669 1.00 93.00 264 THR A O 1
ATOM 2067 N N . PHE A 1 265 ? -32.759 6.069 49.119 1.00 94.06 265 PHE A N 1
ATOM 2068 C CA . PHE A 1 265 ? -31.524 5.289 49.202 1.00 94.06 265 PHE A CA 1
ATOM 2069 C C . PHE A 1 265 ? -31.572 4.306 50.383 1.00 94.06 265 PHE A C 1
ATOM 2071 O O . PHE A 1 265 ? -31.691 4.719 51.535 1.00 94.06 265 PHE A O 1
ATOM 2078 N N . LEU A 1 266 ? -31.447 3.010 50.091 1.00 94.44 266 LEU A N 1
ATOM 2079 C CA . LEU A 1 266 ? -31.433 1.934 51.088 1.00 94.44 266 LEU A CA 1
ATOM 2080 C C . LEU A 1 266 ? -30.016 1.521 51.494 1.00 94.44 266 LEU A C 1
ATOM 2082 O O . LEU A 1 266 ? -29.825 0.953 52.567 1.00 94.44 266 LEU A O 1
ATOM 2086 N N . GLY A 1 267 ? -29.026 1.767 50.635 1.00 95.25 267 GLY A N 1
ATOM 2087 C CA . GLY A 1 267 ? -27.649 1.344 50.861 1.00 95.25 267 GLY A CA 1
ATOM 2088 C C . GLY A 1 267 ? -26.946 0.897 49.586 1.00 95.25 267 GLY A C 1
AT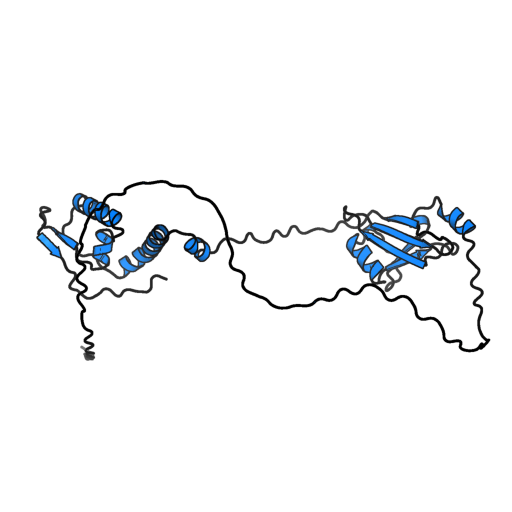OM 2089 O O . GLY A 1 267 ? -27.385 1.167 48.468 1.00 95.25 267 GLY A O 1
ATOM 2090 N N . LEU A 1 268 ? -25.828 0.200 49.769 1.00 95.50 268 LEU A N 1
ATOM 2091 C CA . LEU A 1 268 ? -25.069 -0.414 48.687 1.00 95.50 268 LEU A CA 1
ATOM 2092 C C . LEU A 1 268 ? -25.450 -1.889 48.549 1.00 95.50 268 LEU A C 1
ATOM 2094 O O . LEU A 1 268 ? -25.496 -2.612 49.542 1.00 95.50 268 LEU A O 1
ATOM 2098 N N . ASP A 1 269 ? -25.689 -2.335 47.321 1.00 93.50 269 ASP A N 1
ATOM 2099 C CA . ASP A 1 269 ? -26.008 -3.726 47.011 1.00 93.50 269 ASP A CA 1
ATOM 2100 C C . ASP A 1 269 ? -24.792 -4.418 46.393 1.00 93.50 269 ASP A C 1
ATOM 2102 O O . ASP A 1 269 ? -24.195 -3.931 45.424 1.00 93.50 269 ASP A O 1
ATOM 2106 N N . ILE A 1 270 ? -24.429 -5.569 46.954 1.00 89.25 270 ILE A N 1
ATOM 2107 C CA . ILE A 1 270 ? -23.317 -6.411 46.505 1.00 89.25 270 ILE A CA 1
ATOM 2108 C C . ILE A 1 270 ? -23.918 -7.603 45.766 1.00 89.25 270 ILE A C 1
ATOM 2110 O O . ILE A 1 270 ? -24.782 -8.288 46.309 1.00 89.25 270 ILE A O 1
ATOM 2114 N N . LYS A 1 271 ? -23.462 -7.870 44.538 1.00 84.50 271 LYS A N 1
ATOM 2115 C CA . LYS A 1 271 ? -23.937 -9.024 43.772 1.00 84.50 271 LYS A CA 1
ATOM 2116 C C . LYS A 1 271 ? -23.388 -10.299 44.415 1.00 84.50 271 LYS A C 1
ATOM 2118 O O . LYS A 1 271 ? -22.181 -10.519 44.415 1.00 84.50 271 LYS A O 1
ATOM 2123 N N . THR A 1 272 ? -24.271 -11.114 44.983 1.00 82.19 272 THR A N 1
ATOM 2124 C CA . THR A 1 272 ? -23.906 -12.353 45.692 1.00 82.19 272 THR A CA 1
ATOM 2125 C C . THR A 1 272 ? -23.926 -13.593 44.803 1.00 82.19 272 THR A C 1
ATOM 2127 O O . THR A 1 272 ? -23.356 -14.626 45.148 1.00 82.19 272 THR A O 1
ATOM 2130 N N . ASP A 1 273 ? -24.578 -13.499 43.650 1.00 70.88 273 ASP A N 1
ATOM 2131 C CA . ASP A 1 273 ? -24.980 -14.642 42.837 1.00 70.88 273 ASP A CA 1
ATOM 2132 C C . ASP A 1 273 ? -23.894 -14.955 41.801 1.00 70.88 273 ASP A C 1
ATOM 2134 O O . ASP A 1 273 ? -24.062 -14.718 40.609 1.00 70.88 273 ASP A O 1
ATOM 2138 N N . GLY A 1 274 ? -22.758 -15.465 42.288 1.00 63.47 274 GLY A N 1
ATOM 2139 C CA . GLY A 1 274 ? -21.639 -15.946 41.474 1.00 63.47 274 GLY A CA 1
ATOM 2140 C C . GLY A 1 274 ? -20.925 -14.863 40.651 1.00 63.47 274 GLY A C 1
ATOM 2141 O O . GLY A 1 274 ? -21.512 -13.897 40.162 1.00 63.47 274 GLY A O 1
ATOM 2142 N N . GLU A 1 275 ? -19.615 -15.011 40.462 1.00 63.91 275 GLU A N 1
ATOM 2143 C CA . GLU A 1 275 ? -18.897 -14.129 39.542 1.00 63.91 275 GLU A CA 1
ATOM 2144 C C . GLU A 1 275 ? -19.344 -14.429 38.103 1.00 63.91 275 GLU A C 1
ATOM 2146 O O . GLU A 1 275 ? -19.356 -15.581 37.667 1.00 63.91 275 GLU A O 1
ATOM 2151 N N . THR A 1 276 ? -19.747 -13.398 37.356 1.00 66.06 276 THR A N 1
ATOM 2152 C CA . THR A 1 276 ? -20.054 -13.561 35.931 1.00 66.06 276 THR A CA 1
ATOM 2153 C C . THR A 1 276 ? -18.748 -13.848 35.182 1.00 66.06 276 THR A C 1
ATOM 2155 O O . THR A 1 276 ? -17.811 -13.059 35.332 1.00 66.06 276 THR A O 1
ATOM 2158 N N . PRO A 1 277 ? -18.646 -14.944 34.400 1.00 62.50 277 PRO A N 1
ATOM 2159 C CA . PRO A 1 277 ? -17.420 -15.275 33.684 1.00 62.50 277 PRO A CA 1
ATOM 2160 C C . PRO A 1 277 ? -16.974 -14.111 32.797 1.00 62.50 277 PRO A C 1
ATOM 2162 O O . PRO A 1 277 ? -17.691 -13.692 31.888 1.00 62.50 277 PRO A O 1
ATOM 2165 N N . LYS A 1 278 ? -15.781 -13.582 33.072 1.00 65.12 278 LYS A N 1
ATOM 2166 C CA . LYS A 1 278 ? -15.158 -12.525 32.272 1.00 65.12 278 LYS A CA 1
ATOM 2167 C C . LYS A 1 278 ? -14.404 -13.197 31.125 1.00 65.12 278 LYS A C 1
ATOM 2169 O O . LYS A 1 278 ? -13.406 -13.874 31.357 1.00 65.12 278 LYS A O 1
ATOM 2174 N N . GLY A 1 279 ? -14.926 -13.077 29.907 1.00 59.22 279 GLY A N 1
ATOM 2175 C CA . GLY A 1 279 ? -14.263 -13.563 28.694 1.00 59.22 279 GLY A CA 1
ATOM 2176 C C . GLY A 1 279 ? -13.196 -12.583 28.187 1.00 59.22 279 GLY A C 1
ATOM 2177 O O . GLY A 1 279 ? -13.222 -11.410 28.570 1.00 59.22 279 GLY A O 1
ATOM 2178 N N . PRO A 1 280 ? -12.262 -13.032 27.329 1.00 58.16 280 PRO A N 1
ATOM 2179 C CA . PRO A 1 280 ? -11.348 -12.127 26.639 1.00 58.16 280 PRO A CA 1
ATOM 2180 C C . PRO A 1 280 ? -12.134 -11.119 25.788 1.00 58.16 280 PRO A C 1
ATOM 2182 O O . PRO A 1 280 ? -13.150 -11.457 25.183 1.00 58.16 280 PRO A O 1
ATOM 2185 N N . SER A 1 281 ? -11.665 -9.871 25.773 1.00 50.78 281 SER A N 1
ATOM 2186 C CA . SER A 1 281 ? -12.266 -8.750 25.040 1.00 50.78 281 SER A CA 1
ATOM 2187 C C . SER A 1 281 ? -11.600 -8.493 23.681 1.00 50.78 281 SER A C 1
ATOM 2189 O O . SER A 1 281 ? -11.637 -7.364 23.199 1.00 50.78 281 SER A O 1
ATOM 2191 N N . TRP A 1 282 ? -10.927 -9.495 23.112 1.00 52.75 282 TRP A N 1
ATOM 2192 C CA . TRP A 1 282 ? -10.133 -9.386 21.887 1.00 52.75 282 TRP A CA 1
ATOM 2193 C C . TRP A 1 282 ? -10.315 -10.613 20.998 1.00 52.75 282 TRP A C 1
ATOM 2195 O O . TRP A 1 282 ? -10.489 -11.722 21.556 1.00 52.75 282 TRP A O 1
#